Protein AF-A0A4S2KCT5-F1 (afdb_monomer_lite)

Structure (mmCIF, N/CA/C/O backbone):
data_AF-A0A4S2KCT5-F1
#
_entry.id   AF-A0A4S2KCT5-F1
#
loop_
_atom_site.group_PDB
_atom_site.id
_atom_site.type_symbol
_atom_site.label_atom_id
_atom_site.label_alt_id
_atom_site.label_comp_id
_atom_site.label_asym_id
_atom_site.label_entity_id
_atom_site.label_seq_id
_atom_site.pdbx_PDB_ins_code
_atom_site.Cartn_x
_atom_site.Cartn_y
_atom_site.Cartn_z
_atom_site.occupancy
_atom_site.B_iso_or_equiv
_atom_site.auth_seq_id
_atom_site.auth_comp_id
_atom_site.auth_asym_id
_atom_site.auth_atom_id
_atom_site.pdbx_PDB_model_num
ATOM 1 N N . ASN A 1 1 ? -41.719 1.125 12.127 1.00 53.12 1 ASN A N 1
ATOM 2 C CA . ASN A 1 1 ? -40.285 0.774 12.086 1.00 53.12 1 ASN A CA 1
ATOM 3 C C . ASN A 1 1 ? -39.810 0.396 13.476 1.00 53.12 1 ASN A C 1
ATOM 5 O O . ASN A 1 1 ? -39.388 1.271 14.218 1.00 53.12 1 ASN A O 1
ATOM 9 N N . SER A 1 2 ? -39.961 -0.875 13.862 1.00 82.31 2 SER A N 1
ATOM 10 C CA . SER A 1 2 ? -39.412 -1.388 15.124 1.00 82.31 2 SER A CA 1
ATOM 11 C C . SER A 1 2 ? -38.072 -2.081 14.863 1.00 82.31 2 SER A C 1
ATOM 13 O O . SER A 1 2 ? -37.842 -2.619 13.778 1.00 82.31 2 SER A O 1
ATOM 15 N N . LEU A 1 3 ? -37.192 -2.084 15.865 1.00 80.06 3 LEU A N 1
ATOM 16 C CA . LEU A 1 3 ? -35.879 -2.732 15.794 1.00 80.06 3 LEU A CA 1
ATOM 1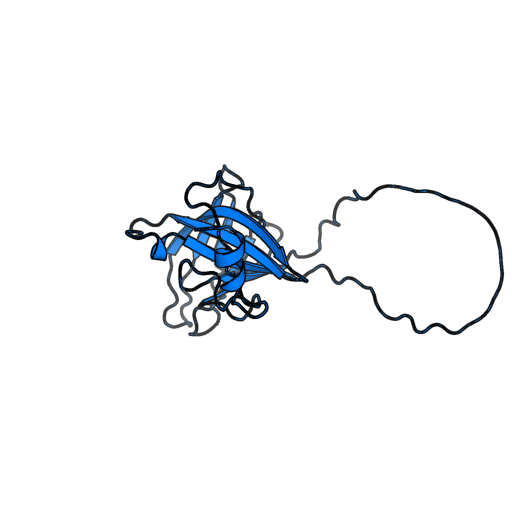7 C C . LEU A 1 3 ? -35.992 -4.218 15.400 1.00 80.06 3 LEU A C 1
ATOM 19 O O . LEU A 1 3 ? -35.228 -4.698 14.572 1.00 80.06 3 LEU A O 1
ATOM 23 N N . ALA A 1 4 ? -37.011 -4.917 15.911 1.00 81.38 4 ALA A N 1
ATOM 24 C CA . ALA A 1 4 ? -37.254 -6.332 15.626 1.00 81.38 4 ALA A CA 1
ATOM 25 C C . ALA A 1 4 ? -37.514 -6.612 14.136 1.00 81.38 4 ALA A C 1
ATOM 27 O O . ALA A 1 4 ? -36.974 -7.568 13.589 1.00 81.38 4 ALA A O 1
ATOM 28 N N . SER A 1 5 ? -38.285 -5.746 13.467 1.00 79.75 5 SER A N 1
ATOM 29 C CA . SER A 1 5 ? -38.532 -5.856 12.023 1.00 79.75 5 SER A CA 1
ATOM 30 C C . SER A 1 5 ? -37.308 -5.523 11.167 1.00 79.75 5 SER A C 1
ATOM 32 O O . SER A 1 5 ? -37.233 -5.985 10.041 1.00 79.75 5 SER A O 1
ATOM 34 N N . LEU A 1 6 ? -36.347 -4.742 11.673 1.00 76.69 6 LEU A N 1
ATOM 35 C CA . LEU A 1 6 ? -35.078 -4.485 10.981 1.00 76.69 6 LEU A CA 1
ATOM 36 C C . LEU A 1 6 ? -34.117 -5.670 11.135 1.00 76.69 6 LEU A C 1
ATOM 38 O O . LEU A 1 6 ? -33.502 -6.093 10.161 1.00 76.69 6 LEU A O 1
ATOM 42 N N . CYS A 1 7 ? -34.040 -6.250 12.335 1.00 77.62 7 CYS A N 1
ATOM 43 C CA . CYS A 1 7 ? -33.199 -7.414 12.606 1.00 77.62 7 CYS A CA 1
ATOM 44 C C . CYS A 1 7 ? -33.641 -8.665 11.833 1.00 77.62 7 CYS A C 1
ATOM 46 O O . CYS A 1 7 ? -32.789 -9.464 11.470 1.00 77.62 7 CYS A O 1
ATOM 48 N N . SER A 1 8 ? -34.934 -8.826 11.520 1.00 80.69 8 SER A N 1
ATOM 49 C CA . SER A 1 8 ? -35.416 -9.963 10.718 1.00 80.69 8 SER A CA 1
ATOM 50 C C . SER A 1 8 ? -34.956 -9.950 9.255 1.00 80.69 8 SER A C 1
ATOM 52 O O . SER A 1 8 ? -35.048 -10.982 8.599 1.00 80.69 8 SER A O 1
ATOM 54 N N . TYR A 1 9 ? -34.474 -8.814 8.736 1.00 75.50 9 TYR A N 1
ATOM 55 C CA . TYR A 1 9 ? -33.879 -8.734 7.393 1.00 75.50 9 TYR A CA 1
ATOM 56 C C . TYR A 1 9 ? -32.386 -9.073 7.375 1.00 75.50 9 TYR A C 1
ATOM 58 O O . TYR A 1 9 ? -31.827 -9.285 6.303 1.00 75.50 9 TYR A O 1
ATOM 66 N N . ILE A 1 10 ? -31.735 -9.118 8.540 1.00 75.81 10 ILE A N 1
ATOM 67 C CA . ILE A 1 10 ? -30.329 -9.503 8.658 1.00 75.81 10 ILE A CA 1
ATOM 68 C C . ILE A 1 10 ? -30.310 -11.008 8.900 1.00 75.81 10 ILE A C 1
ATOM 70 O O . ILE A 1 10 ? -30.431 -11.483 10.029 1.00 75.81 10 ILE A O 1
ATOM 74 N N . THR A 1 11 ? -30.231 -11.770 7.816 1.00 75.38 11 THR A N 1
ATOM 75 C CA . THR A 1 11 ? -30.096 -13.222 7.888 1.00 75.38 11 THR A CA 1
ATOM 76 C C . THR A 1 11 ? -28.697 -13.583 8.405 1.00 75.38 11 THR A C 1
ATOM 78 O O . THR A 1 11 ? -27.735 -12.841 8.208 1.00 75.38 11 THR A O 1
ATOM 81 N N . GLY A 1 12 ? -28.562 -14.701 9.126 1.00 72.94 12 GLY A N 1
ATOM 82 C CA . GLY A 1 12 ? -27.279 -15.102 9.732 1.00 72.94 12 GLY A CA 1
ATOM 83 C C . GLY A 1 12 ? -26.175 -15.451 8.721 1.00 72.94 12 GLY A C 1
ATOM 84 O O . GLY A 1 12 ? -25.020 -15.594 9.103 1.00 72.94 12 GLY A O 1
ATOM 85 N N . ASP A 1 13 ? -26.537 -15.583 7.447 1.00 76.56 13 ASP A N 1
ATOM 86 C CA . ASP A 1 13 ? -25.688 -15.827 6.279 1.00 76.56 13 ASP A CA 1
ATOM 87 C C . ASP A 1 13 ? -25.441 -14.560 5.436 1.00 76.56 13 ASP A C 1
ATOM 89 O O . ASP A 1 13 ? -24.841 -14.640 4.363 1.00 76.56 13 ASP A O 1
ATOM 93 N N . ALA A 1 14 ? -25.895 -13.388 5.893 1.00 72.94 14 ALA A N 1
ATOM 94 C CA . ALA A 1 14 ? -25.665 -12.134 5.191 1.00 72.94 14 ALA A CA 1
ATOM 95 C C . ALA A 1 14 ? -24.163 -11.813 5.090 1.00 72.94 14 ALA A C 1
ATOM 97 O O . ALA A 1 14 ? -23.399 -11.992 6.042 1.00 72.94 14 ALA A O 1
ATOM 98 N N . LEU A 1 15 ? -23.748 -11.289 3.933 1.00 68.62 15 LEU A N 1
ATOM 99 C CA . LEU A 1 15 ? -22.379 -10.827 3.714 1.00 68.62 15 LEU A CA 1
ATOM 100 C C . LEU A 1 15 ? -22.048 -9.695 4.696 1.00 68.62 15 LEU A C 1
ATOM 102 O O . LEU A 1 15 ? -22.724 -8.665 4.731 1.00 68.62 15 LEU A O 1
ATOM 106 N N . LEU A 1 16 ? -21.001 -9.892 5.496 1.00 68.31 16 LEU A N 1
ATOM 107 C CA . LEU A 1 16 ? -20.510 -8.884 6.428 1.00 68.31 16 LEU A CA 1
ATOM 108 C C . LEU A 1 16 ? -19.578 -7.922 5.693 1.00 68.31 16 LEU A C 1
ATOM 110 O O . LEU A 1 16 ? -18.564 -8.330 5.131 1.00 68.31 16 LEU A O 1
ATOM 114 N N . TYR A 1 17 ? -19.910 -6.635 5.737 1.00 70.00 17 TYR A N 1
ATOM 115 C CA . TYR A 1 17 ? -19.072 -5.571 5.194 1.00 70.00 17 TYR A CA 1
ATOM 116 C C . TYR A 1 17 ? -18.338 -4.855 6.328 1.00 70.00 17 TYR A C 1
ATOM 118 O O . TYR A 1 17 ? -18.960 -4.334 7.256 1.00 70.00 17 TYR A O 1
ATOM 126 N N . SER A 1 18 ? -17.011 -4.790 6.244 1.00 70.56 18 SER A N 1
ATOM 127 C CA . SER A 1 18 ? -16.209 -3.945 7.130 1.00 70.56 18 SER A CA 1
ATOM 128 C C . SER A 1 18 ? -16.250 -2.501 6.632 1.00 70.56 18 SER A C 1
ATOM 130 O O . SER A 1 18 ? -15.849 -2.213 5.508 1.00 70.56 18 SER A O 1
ATOM 132 N N . MET A 1 19 ? -16.739 -1.588 7.473 1.00 80.44 19 MET A N 1
ATOM 133 C CA . MET A 1 19 ? -16.813 -0.156 7.171 1.00 80.44 19 MET A CA 1
ATOM 134 C C . MET A 1 19 ? -15.745 0.613 7.952 1.00 80.44 19 MET A C 1
ATOM 136 O O . MET A 1 19 ? -15.469 0.301 9.110 1.00 80.44 19 MET A O 1
ATOM 140 N N . PHE A 1 20 ? -15.190 1.657 7.340 1.00 84.44 20 PHE A N 1
ATOM 141 C CA . PHE A 1 20 ? -14.292 2.612 7.988 1.00 84.44 20 PHE A CA 1
ATOM 142 C C . PHE A 1 20 ? -14.883 4.025 7.915 1.00 84.44 20 PHE A C 1
ATOM 144 O O . PHE A 1 20 ? -15.790 4.296 7.130 1.00 84.44 20 PHE A O 1
ATOM 151 N N . ARG A 1 21 ? -14.399 4.931 8.769 1.00 84.88 21 ARG A N 1
ATOM 152 C CA . ARG A 1 21 ? -14.821 6.339 8.748 1.00 84.88 21 ARG A CA 1
ATOM 153 C C . ARG A 1 21 ? -14.017 7.092 7.689 1.00 84.88 21 ARG A C 1
ATOM 155 O O . ARG A 1 21 ? -12.794 7.025 7.717 1.00 84.88 21 ARG A O 1
ATOM 162 N N . GLU A 1 22 ? -14.699 7.820 6.808 1.00 82.06 22 GLU A N 1
ATOM 163 C CA . GLU A 1 22 ? -14.075 8.615 5.735 1.00 82.06 22 GLU A CA 1
ATOM 164 C C . GLU A 1 22 ? -13.077 9.650 6.282 1.00 82.06 22 GLU A C 1
ATOM 166 O O . GLU A 1 22 ? -11.937 9.717 5.823 1.00 82.06 22 GLU A O 1
ATOM 171 N N . GLU A 1 23 ? -13.483 10.367 7.332 1.00 83.62 23 GLU A N 1
ATOM 172 C CA . GLU A 1 23 ? -12.690 11.383 8.040 1.00 83.62 23 GLU A CA 1
ATOM 173 C C . GLU A 1 23 ? -12.175 10.848 9.387 1.00 83.62 23 GLU A C 1
ATOM 175 O O . GLU A 1 23 ? -12.375 11.440 10.452 1.00 83.62 23 GLU A O 1
ATOM 180 N N . ALA A 1 24 ? -11.578 9.654 9.369 1.00 86.62 24 ALA A N 1
ATOM 181 C CA . ALA A 1 24 ? -10.903 9.112 10.543 1.00 86.62 24 ALA A CA 1
ATOM 182 C C . ALA A 1 24 ? -9.623 9.914 10.854 1.00 86.62 24 ALA A C 1
ATOM 184 O O . ALA A 1 24 ? -8.902 10.284 9.925 1.00 86.62 24 ALA A O 1
ATOM 185 N N . PRO A 1 25 ? -9.291 10.149 12.139 1.00 92.25 25 PRO A N 1
ATOM 186 C CA . PRO A 1 25 ? -7.965 10.642 12.489 1.00 92.25 25 PRO A CA 1
ATOM 187 C C . PRO A 1 25 ? -6.898 9.629 12.025 1.00 92.25 25 PRO A C 1
ATOM 189 O O . PRO A 1 25 ? -7.097 8.428 12.237 1.00 92.25 25 PRO A O 1
ATOM 192 N N . PRO A 1 26 ? -5.787 10.082 11.412 1.00 93.69 26 PRO A N 1
ATOM 193 C CA . PRO A 1 26 ? -4.723 9.191 10.962 1.00 93.69 26 PRO A CA 1
ATOM 194 C C . PRO A 1 26 ? -4.144 8.348 12.103 1.00 93.69 26 PRO A C 1
ATOM 196 O O . PRO A 1 26 ? -4.080 8.784 13.255 1.00 93.69 26 PRO A O 1
ATOM 199 N N . VAL A 1 27 ? -3.704 7.135 11.773 1.00 95.38 27 VAL A N 1
ATOM 200 C CA . VAL A 1 27 ? -3.067 6.192 12.702 1.00 95.38 27 VAL A CA 1
ATOM 201 C C . VAL A 1 27 ? -1.67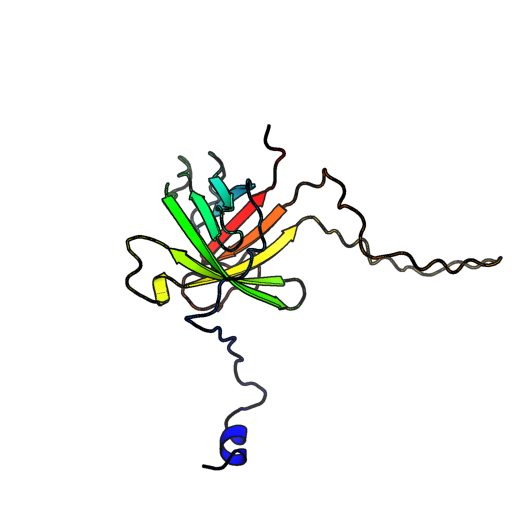1 5.837 12.213 1.00 95.38 27 VAL A C 1
ATOM 203 O O . VAL A 1 27 ? -1.411 5.842 11.013 1.00 95.38 27 VAL A O 1
ATOM 206 N N . ALA A 1 28 ? -0.777 5.471 13.130 1.00 95.50 28 ALA A N 1
ATOM 207 C CA . ALA A 1 28 ? 0.577 5.058 12.775 1.00 95.50 28 ALA A CA 1
ATOM 208 C C . ALA A 1 28 ? 0.574 3.870 11.794 1.00 95.50 28 ALA A C 1
ATOM 210 O O . ALA A 1 28 ? -0.127 2.869 11.995 1.00 95.50 28 ALA A O 1
ATOM 211 N N . CYS A 1 29 ? 1.390 3.963 10.745 1.00 94.81 29 CYS A N 1
ATOM 212 C CA . CYS A 1 29 ? 1.509 2.915 9.745 1.00 94.81 29 CYS A CA 1
ATOM 213 C C . CYS A 1 29 ? 2.241 1.673 10.296 1.00 94.81 29 CYS A C 1
ATOM 215 O O . CYS A 1 29 ? 3.159 1.783 11.113 1.00 94.81 29 CYS A O 1
ATOM 217 N N . PRO A 1 30 ? 1.885 0.461 9.828 1.00 92.12 30 PRO A N 1
ATOM 218 C CA . PRO A 1 30 ? 2.458 -0.780 10.348 1.00 92.12 30 PRO A CA 1
ATOM 219 C C . PRO A 1 30 ? 3.873 -1.078 9.837 1.00 92.12 30 PRO A C 1
ATOM 221 O O . PRO A 1 30 ? 4.590 -1.872 10.448 1.00 92.12 30 PRO A O 1
ATOM 224 N N . PHE A 1 31 ? 4.269 -0.464 8.722 1.00 89.00 31 PHE A N 1
ATOM 225 C CA . PHE A 1 31 ? 5.610 -0.565 8.157 1.00 89.00 31 PHE A CA 1
ATOM 226 C C . PHE A 1 31 ? 6.369 0.713 8.496 1.00 89.00 31 PHE A C 1
ATOM 228 O O . PHE A 1 31 ? 5.830 1.804 8.329 1.00 89.00 31 PHE A O 1
ATOM 235 N N . ARG A 1 32 ? 7.616 0.587 8.954 1.00 86.81 32 ARG A N 1
ATOM 236 C CA . ARG A 1 32 ? 8.498 1.737 9.181 1.00 86.81 32 ARG A CA 1
ATOM 237 C C . ARG A 1 32 ? 9.694 1.663 8.247 1.00 86.81 32 ARG A C 1
ATOM 239 O O . ARG A 1 32 ? 10.434 0.679 8.279 1.00 86.81 32 ARG A O 1
ATOM 246 N N . GLY A 1 33 ? 9.830 2.692 7.418 1.00 83.12 33 GLY A N 1
ATOM 247 C CA . GLY A 1 33 ? 10.940 2.869 6.498 1.00 83.12 33 GLY A CA 1
ATOM 248 C C . GLY A 1 33 ? 12.229 3.302 7.212 1.00 83.12 33 GLY A C 1
ATOM 249 O O . GLY A 1 33 ? 12.207 3.592 8.411 1.00 83.12 33 GLY A O 1
ATOM 250 N N . PRO A 1 34 ? 13.354 3.353 6.486 1.00 90.44 34 PRO A N 1
ATOM 251 C CA . PRO A 1 34 ? 13.469 3.044 5.061 1.00 90.44 34 PRO A CA 1
ATOM 252 C C . PRO A 1 34 ? 13.420 1.530 4.794 1.00 90.44 34 PRO A C 1
ATOM 254 O O . PRO A 1 34 ? 14.043 0.729 5.493 1.00 90.44 34 PRO A O 1
ATOM 257 N N . MET A 1 35 ? 12.662 1.124 3.776 1.00 92.19 35 MET A N 1
ATOM 258 C CA . MET A 1 35 ? 12.620 -0.255 3.283 1.00 92.19 35 MET A CA 1
ATOM 259 C C . MET A 1 35 ? 12.703 -0.265 1.760 1.00 92.19 35 MET A C 1
ATOM 261 O O . MET A 1 35 ? 12.201 0.633 1.087 1.00 92.19 35 MET A O 1
ATOM 265 N N . THR A 1 36 ? 13.281 -1.327 1.210 1.00 94.38 36 THR A N 1
ATOM 266 C CA . THR A 1 36 ? 13.209 -1.589 -0.232 1.00 94.38 36 THR A CA 1
ATOM 267 C C . THR A 1 36 ? 12.012 -2.478 -0.516 1.00 94.38 36 THR A C 1
ATOM 269 O O . THR A 1 36 ? 11.633 -3.298 0.322 1.00 94.38 36 THR A O 1
ATOM 272 N N . PHE A 1 37 ? 11.404 -2.351 -1.689 1.00 94.56 37 PHE A N 1
ATOM 273 C CA . PHE A 1 37 ? 10.334 -3.244 -2.093 1.00 94.56 37 PHE A CA 1
ATOM 274 C C . PHE A 1 37 ? 10.389 -3.605 -3.573 1.00 94.56 37 PHE A C 1
ATOM 276 O O . PHE A 1 37 ? 10.907 -2.875 -4.419 1.00 94.56 37 PHE A O 1
ATOM 283 N N . SER A 1 38 ? 9.835 -4.777 -3.859 1.00 94.69 38 SER A N 1
ATOM 284 C CA . SER A 1 38 ? 9.487 -5.230 -5.206 1.00 94.69 38 SER A CA 1
ATOM 285 C C . SER A 1 38 ? 7.973 -5.275 -5.321 1.00 94.69 38 SER A C 1
ATOM 287 O O . SER A 1 38 ? 7.296 -5.470 -4.308 1.00 94.69 38 SER A O 1
ATOM 289 N N . TYR A 1 39 ? 7.445 -5.087 -6.525 1.00 94.56 39 TYR A N 1
ATOM 290 C CA . TYR A 1 39 ? 6.004 -5.049 -6.753 1.00 94.56 39 TYR A CA 1
ATOM 291 C C . TYR A 1 39 ? 5.611 -5.805 -8.021 1.00 94.56 39 TYR A C 1
ATOM 293 O O . TYR A 1 39 ? 6.411 -5.968 -8.939 1.00 94.56 39 TYR A O 1
ATOM 301 N N . ASN A 1 40 ? 4.367 -6.260 -8.080 1.00 93.31 40 ASN A N 1
ATOM 302 C CA . ASN A 1 40 ? 3.773 -6.907 -9.240 1.00 93.31 40 ASN A CA 1
ATOM 303 C C . ASN A 1 40 ? 2.370 -6.331 -9.467 1.00 93.31 40 ASN A C 1
ATOM 305 O O . ASN A 1 40 ? 1.596 -6.182 -8.522 1.00 93.31 40 ASN A O 1
ATOM 309 N N . ARG A 1 41 ? 2.067 -5.997 -10.724 1.00 91.00 41 ARG A N 1
ATOM 310 C CA . ARG A 1 41 ? 0.778 -5.446 -11.181 1.00 91.00 41 ARG A CA 1
ATOM 311 C C . ARG A 1 41 ? 0.061 -6.356 -12.192 1.00 91.00 41 ARG A C 1
ATOM 313 O O . ARG A 1 41 ? -0.735 -5.882 -12.989 1.00 91.00 41 ARG A O 1
ATOM 320 N N . GLY A 1 42 ? 0.406 -7.644 -12.227 1.00 88.19 42 GLY A N 1
ATOM 321 C CA . GLY A 1 42 ? -0.155 -8.640 -13.149 1.00 88.19 42 GLY A CA 1
ATOM 322 C C . GLY A 1 42 ? 0.695 -8.939 -14.390 1.00 88.19 42 GLY A C 1
ATOM 323 O O . GLY A 1 42 ? 0.390 -9.879 -15.116 1.00 88.19 42 GLY A O 1
ATOM 324 N N . HIS A 1 43 ? 1.787 -8.203 -14.618 1.00 88.00 43 HIS A N 1
ATOM 325 C CA . HIS A 1 43 ? 2.675 -8.373 -15.783 1.00 88.00 43 HIS A CA 1
ATOM 326 C C . HIS A 1 43 ? 4.052 -8.961 -15.437 1.00 88.00 43 HIS A C 1
ATOM 328 O O . HIS A 1 43 ? 4.940 -9.014 -16.285 1.00 88.00 43 HIS A O 1
ATOM 334 N N . GLY A 1 44 ? 4.228 -9.409 -14.193 1.00 90.81 44 GLY A N 1
ATOM 335 C CA . GLY A 1 44 ? 5.497 -9.895 -13.661 1.00 90.81 44 GLY A CA 1
ATOM 336 C C . GLY A 1 44 ? 5.995 -9.038 -12.500 1.00 90.81 44 GLY A C 1
ATOM 337 O O . GLY A 1 44 ? 5.526 -7.923 -12.263 1.00 90.81 44 GLY A O 1
ATOM 338 N N . THR A 1 45 ? 6.936 -9.585 -11.738 1.00 93.81 45 THR A N 1
ATOM 339 C CA . THR A 1 45 ? 7.491 -8.913 -10.560 1.00 93.81 45 THR A CA 1
ATOM 340 C C . THR A 1 45 ? 8.612 -7.964 -10.969 1.00 93.81 45 THR A C 1
ATOM 342 O O . THR A 1 45 ? 9.654 -8.399 -11.451 1.00 93.81 45 THR A O 1
ATOM 345 N N . CYS A 1 46 ? 8.421 -6.670 -10.722 1.00 94.81 46 CYS A N 1
ATOM 346 C CA . CYS A 1 46 ? 9.452 -5.652 -10.851 1.00 94.81 46 CYS A CA 1
ATOM 347 C C . CYS A 1 46 ? 10.298 -5.601 -9.571 1.00 94.81 46 CYS A C 1
ATOM 349 O O . CYS A 1 46 ? 9.825 -5.212 -8.499 1.00 94.81 46 CYS A O 1
ATOM 351 N N . SER A 1 47 ? 11.553 -6.040 -9.684 1.00 94.12 47 SER A N 1
ATOM 352 C CA . SER A 1 47 ? 12.514 -6.086 -8.576 1.00 94.12 47 SER A CA 1
ATOM 353 C C . SER A 1 47 ? 13.853 -5.407 -8.867 1.00 94.12 47 SER A C 1
ATOM 355 O O . SER A 1 47 ? 14.666 -5.294 -7.952 1.00 94.12 47 SER A O 1
ATOM 357 N N . ASN A 1 48 ? 14.116 -4.998 -10.112 1.00 92.69 48 ASN A N 1
ATOM 358 C CA . ASN A 1 48 ? 15.367 -4.351 -10.495 1.00 92.69 48 ASN A CA 1
ATOM 359 C C . ASN A 1 48 ? 15.128 -3.208 -11.505 1.00 92.69 48 ASN A C 1
ATOM 361 O O . ASN A 1 48 ? 14.725 -3.496 -12.633 1.00 92.69 48 ASN A O 1
ATOM 365 N N . PRO A 1 49 ? 15.418 -1.946 -11.141 1.00 94.00 49 PRO A N 1
ATOM 366 C CA . PRO A 1 49 ? 15.961 -1.507 -9.848 1.00 94.00 49 PRO A CA 1
ATOM 367 C C . PRO A 1 49 ? 14.940 -1.636 -8.693 1.00 94.00 49 PRO A C 1
ATOM 369 O O . PRO A 1 49 ? 13.730 -1.623 -8.933 1.00 94.00 49 PRO A O 1
ATOM 372 N N . PRO A 1 50 ? 15.396 -1.787 -7.433 1.00 92.12 50 PRO A N 1
ATOM 373 C CA . PRO A 1 50 ? 14.499 -1.884 -6.285 1.00 92.12 50 PRO A CA 1
ATOM 374 C C . PRO A 1 50 ? 13.772 -0.557 -6.034 1.00 92.12 50 PRO A C 1
ATOM 376 O O . PRO A 1 50 ? 14.366 0.521 -6.101 1.00 92.12 50 PRO A O 1
ATOM 379 N N . SER A 1 51 ? 12.482 -0.645 -5.709 1.00 95.38 51 SER A N 1
ATOM 380 C CA . SER A 1 51 ? 11.684 0.503 -5.266 1.00 95.38 51 SER A CA 1
ATOM 381 C C . SER A 1 51 ? 11.909 0.761 -3.774 1.00 95.38 51 SER A C 1
ATOM 383 O O . SER A 1 51 ? 12.382 -0.124 -3.059 1.00 95.38 51 SER A O 1
ATOM 385 N N . ASN A 1 52 ? 11.591 1.961 -3.288 1.00 94.75 52 ASN A N 1
ATOM 386 C CA . ASN A 1 52 ? 11.852 2.352 -1.897 1.00 94.75 52 ASN A CA 1
ATOM 387 C C . ASN A 1 52 ? 10.600 2.898 -1.225 1.00 94.75 52 ASN A C 1
ATOM 389 O O . ASN A 1 52 ? 9.841 3.640 -1.846 1.00 94.75 52 ASN A O 1
ATOM 393 N N . VAL A 1 53 ? 10.403 2.552 0.043 1.00 94.44 53 VAL A N 1
ATOM 394 C CA . VAL A 1 53 ? 9.360 3.127 0.889 1.00 94.44 53 VAL A CA 1
ATOM 395 C C . VAL A 1 53 ? 9.985 3.767 2.120 1.00 94.44 53 VAL A C 1
ATOM 397 O O . VAL A 1 53 ? 10.742 3.133 2.859 1.00 94.44 53 VAL A O 1
ATOM 400 N N . ASP A 1 54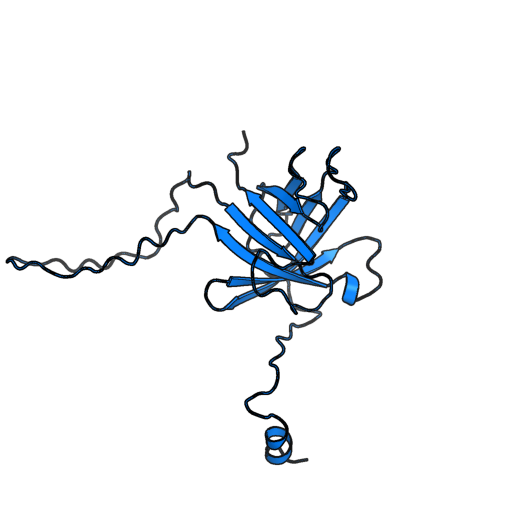 ? 9.638 5.030 2.330 1.00 93.44 54 ASP A N 1
ATOM 401 C CA . ASP A 1 54 ? 10.129 5.850 3.430 1.00 93.44 54 ASP A CA 1
ATOM 402 C C . ASP A 1 54 ? 8.968 6.234 4.349 1.00 93.44 54 ASP A C 1
ATOM 404 O O . ASP A 1 54 ? 7.841 6.433 3.894 1.00 93.44 54 ASP A O 1
ATOM 408 N N . THR A 1 55 ? 9.237 6.354 5.647 1.00 93.12 55 THR A N 1
ATOM 409 C CA . THR A 1 55 ? 8.290 6.986 6.573 1.00 93.12 55 THR A CA 1
ATOM 410 C C . THR A 1 55 ? 8.493 8.493 6.512 1.00 93.12 55 THR A C 1
ATOM 412 O O . THR A 1 55 ? 9.628 8.969 6.575 1.00 93.12 55 THR A O 1
ATOM 415 N N . CYS A 1 56 ? 7.401 9.238 6.342 1.00 88.00 56 CYS A N 1
ATOM 416 C CA . CYS A 1 56 ? 7.433 10.696 6.349 1.00 88.00 56 CYS A CA 1
ATOM 417 C C . CYS A 1 56 ? 7.754 11.226 7.760 1.00 88.00 56 CYS A C 1
ATOM 419 O O . CYS A 1 56 ? 7.946 10.466 8.706 1.00 88.00 56 CYS A O 1
ATOM 421 N N . THR A 1 57 ? 7.808 12.552 7.929 1.00 88.56 57 THR A N 1
ATOM 422 C CA . THR A 1 57 ? 7.963 13.175 9.259 1.00 88.56 57 THR A CA 1
ATOM 423 C C . THR A 1 57 ? 6.875 12.727 10.243 1.00 88.56 57 THR A C 1
ATOM 425 O O . THR A 1 57 ? 7.133 12.633 11.439 1.00 88.56 57 THR A O 1
ATOM 428 N N . ASP A 1 58 ? 5.681 12.442 9.724 1.00 89.88 58 ASP A N 1
ATOM 429 C CA . ASP A 1 58 ? 4.562 11.845 10.447 1.00 89.88 58 ASP A CA 1
ATOM 430 C C . ASP A 1 58 ? 4.567 10.319 10.249 1.00 89.88 58 ASP A C 1
ATOM 432 O O . ASP A 1 58 ? 4.652 9.838 9.115 1.00 89.88 58 ASP A O 1
ATOM 436 N N . ASP A 1 59 ? 4.463 9.552 11.338 1.00 91.81 59 ASP A N 1
ATOM 437 C CA . ASP A 1 59 ? 4.479 8.087 11.294 1.00 91.81 59 ASP A CA 1
ATOM 438 C C . ASP A 1 59 ? 3.161 7.469 10.799 1.00 91.81 59 ASP A C 1
ATOM 440 O O . ASP A 1 59 ? 3.104 6.264 10.532 1.00 91.81 59 ASP A O 1
ATOM 444 N N . SER A 1 60 ? 2.131 8.294 10.604 1.00 94.88 60 SER A N 1
ATOM 445 C CA . SER A 1 60 ? 0.903 7.950 9.886 1.00 94.88 60 SER A CA 1
ATOM 446 C C . SER A 1 60 ? 1.037 8.034 8.364 1.00 94.88 60 SER A C 1
ATOM 448 O O . SER A 1 60 ? 0.096 7.673 7.655 1.00 94.88 60 SER A O 1
ATOM 450 N N . ARG A 1 61 ? 2.187 8.479 7.834 1.00 94.38 61 ARG A N 1
ATOM 451 C CA . ARG A 1 61 ? 2.403 8.658 6.393 1.00 94.38 61 ARG A CA 1
ATOM 452 C C . ARG A 1 61 ? 3.602 7.880 5.862 1.00 94.38 61 ARG A C 1
ATOM 454 O O . ARG A 1 61 ? 4.693 7.881 6.436 1.00 94.38 61 ARG A O 1
ATOM 461 N N . LEU A 1 62 ? 3.400 7.246 4.712 1.00 94.31 62 LEU A N 1
ATOM 462 C CA . LEU A 1 62 ? 4.412 6.504 3.968 1.00 94.31 62 LEU A CA 1
ATOM 463 C C . LEU A 1 62 ? 4.552 7.062 2.559 1.00 94.31 62 LEU A C 1
ATOM 465 O O . LEU A 1 62 ? 3.564 7.380 1.904 1.00 94.31 62 LEU A O 1
ATOM 469 N N . LEU A 1 63 ? 5.784 7.121 2.074 1.00 94.19 63 LEU A N 1
ATOM 470 C CA . LEU A 1 63 ? 6.106 7.571 0.730 1.00 94.19 63 LEU A CA 1
ATOM 471 C C . LEU A 1 63 ? 6.639 6.398 -0.088 1.00 94.19 63 LEU A C 1
ATOM 473 O O . LEU A 1 63 ? 7.773 5.962 0.109 1.00 94.19 63 LEU A O 1
ATOM 477 N N . PHE A 1 64 ? 5.830 5.898 -1.019 1.00 93.56 64 PHE A N 1
ATOM 478 C CA . PHE A 1 64 ? 6.211 4.841 -1.950 1.00 93.56 64 PHE A CA 1
ATOM 479 C C . PHE A 1 64 ? 6.841 5.449 -3.200 1.00 93.56 64 PHE A C 1
ATOM 481 O O . PHE A 1 64 ? 6.196 6.182 -3.943 1.00 93.56 64 PHE A O 1
ATOM 488 N N . LYS A 1 65 ? 8.106 5.118 -3.457 1.00 94.62 65 LYS A N 1
ATOM 489 C CA . LYS A 1 65 ? 8.869 5.536 -4.638 1.00 94.62 65 LYS A CA 1
ATOM 490 C C . LYS A 1 65 ? 9.065 4.335 -5.557 1.00 94.62 65 LYS A C 1
ATOM 492 O O . LYS A 1 65 ? 10.021 3.570 -5.397 1.00 94.62 65 LYS A O 1
ATOM 497 N N . TYR A 1 66 ? 8.151 4.171 -6.505 1.00 94.81 66 TYR A N 1
ATOM 498 C CA . TYR A 1 66 ? 8.197 3.118 -7.511 1.00 94.81 66 TYR A CA 1
ATOM 499 C C . TYR A 1 66 ? 9.264 3.412 -8.559 1.00 94.81 66 TYR A C 1
ATOM 501 O O . TYR A 1 66 ? 9.447 4.554 -8.986 1.00 94.81 66 TYR A O 1
ATOM 509 N N . GLN A 1 67 ? 9.939 2.358 -8.994 1.00 95.94 67 GLN A N 1
ATOM 510 C CA . GLN A 1 67 ? 10.814 2.380 -10.155 1.00 95.94 67 GLN A CA 1
ATOM 511 C C . GLN A 1 67 ? 10.217 1.526 -11.274 1.00 95.94 67 GLN A C 1
ATOM 513 O O . GLN A 1 67 ? 9.675 0.449 -11.014 1.00 95.94 67 GLN A O 1
ATOM 518 N N . ALA A 1 68 ? 10.349 1.982 -12.518 1.00 95.69 68 ALA A N 1
ATOM 519 C CA . ALA A 1 68 ? 10.094 1.156 -13.691 1.00 95.69 68 ALA A CA 1
ATOM 520 C C . ALA A 1 68 ? 11.233 0.142 -13.888 1.00 95.69 68 ALA A C 1
ATOM 522 O O . ALA A 1 68 ? 12.412 0.493 -13.811 1.00 95.69 68 ALA A O 1
ATOM 523 N N . CYS A 1 69 ? 10.878 -1.108 -14.177 1.00 94.88 69 CYS A N 1
ATOM 524 C CA . CYS A 1 69 ? 11.823 -2.157 -14.534 1.00 94.88 69 CYS A CA 1
ATOM 525 C C . CYS A 1 69 ? 11.889 -2.293 -16.063 1.00 94.88 69 CYS A C 1
ATOM 527 O O . CYS A 1 69 ? 10.842 -2.414 -16.699 1.00 94.88 69 CYS A O 1
ATOM 529 N N . PRO A 1 70 ? 13.087 -2.357 -16.670 1.00 92.69 70 PRO A N 1
ATOM 530 C CA . PRO A 1 70 ? 13.219 -2.464 -18.125 1.00 92.69 70 PRO A CA 1
ATOM 531 C C . PRO A 1 70 ? 12.578 -3.740 -18.697 1.00 92.69 70 PRO A C 1
ATOM 533 O O . PRO A 1 70 ? 12.059 -3.715 -19.808 1.00 92.69 70 PRO A O 1
ATOM 536 N N . ASP A 1 71 ? 12.562 -4.826 -17.919 1.00 90.12 71 ASP A N 1
ATOM 537 C CA . ASP A 1 71 ? 12.099 -6.148 -18.363 1.00 90.12 71 ASP A CA 1
ATOM 538 C C . ASP A 1 71 ? 10.624 -6.441 -18.031 1.00 90.12 71 ASP A C 1
ATOM 540 O O . ASP A 1 71 ? 10.116 -7.509 -18.373 1.00 90.12 71 ASP A O 1
ATOM 544 N N . VAL A 1 72 ? 9.924 -5.526 -17.346 1.00 92.94 72 VAL A N 1
ATOM 545 C CA . VAL A 1 72 ? 8.530 -5.730 -16.917 1.00 92.94 72 VAL A CA 1
ATOM 546 C C . VAL A 1 72 ? 7.617 -4.734 -17.633 1.00 92.94 72 VAL A C 1
ATOM 548 O O . VAL A 1 72 ? 7.630 -3.542 -17.299 1.00 92.94 72 VAL A O 1
ATOM 551 N N . PRO A 1 73 ? 6.795 -5.197 -18.594 1.00 87.69 73 PRO A N 1
ATOM 552 C CA . PRO A 1 73 ? 5.806 -4.359 -19.258 1.00 87.69 73 PRO A CA 1
ATOM 553 C C . PRO A 1 73 ? 4.845 -3.722 -18.249 1.00 87.69 73 PRO A C 1
ATOM 555 O O . PRO A 1 73 ? 4.482 -4.345 -17.253 1.00 87.69 73 PRO A O 1
ATOM 558 N N . ALA A 1 74 ? 4.426 -2.482 -18.511 1.00 86.12 74 ALA A N 1
ATOM 559 C CA . ALA A 1 74 ? 3.548 -1.695 -17.633 1.00 86.12 74 ALA A CA 1
ATOM 560 C C . ALA A 1 74 ? 4.100 -1.412 -16.216 1.00 86.12 74 ALA A C 1
ATOM 562 O O . ALA A 1 74 ? 3.359 -0.951 -15.343 1.00 86.12 74 ALA A O 1
ATOM 563 N N . SER A 1 75 ? 5.395 -1.653 -15.976 1.00 92.31 75 SER A N 1
ATOM 564 C CA . SER A 1 75 ? 6.083 -1.059 -14.830 1.00 92.31 75 SER A CA 1
ATOM 565 C C . SER A 1 75 ? 6.263 0.443 -15.061 1.00 92.31 75 SER A C 1
ATOM 567 O O . SER A 1 75 ? 6.499 0.892 -16.183 1.00 92.31 75 SER A O 1
ATOM 569 N N . GLU A 1 76 ? 6.118 1.235 -14.003 1.00 91.31 76 GLU A N 1
ATOM 570 C CA . GLU A 1 76 ? 6.177 2.693 -14.093 1.00 91.31 76 GLU A CA 1
ATOM 571 C C . GLU A 1 76 ? 6.949 3.276 -12.911 1.00 91.31 76 GLU A C 1
ATOM 573 O O . GLU A 1 76 ? 6.949 2.723 -11.808 1.00 91.31 76 GLU A O 1
ATOM 578 N N . SER A 1 77 ? 7.596 4.416 -13.148 1.00 93.31 77 SER A N 1
ATOM 579 C CA . SER A 1 77 ? 8.206 5.211 -12.089 1.00 93.31 77 SER A CA 1
ATOM 580 C C . SER A 1 77 ? 7.186 6.229 -11.602 1.00 93.31 77 SER A C 1
ATOM 582 O O . SER A 1 77 ? 6.765 7.103 -12.357 1.00 93.31 77 SER A O 1
ATOM 584 N N . ALA A 1 78 ? 6.795 6.115 -10.340 1.00 92.38 78 ALA A N 1
ATOM 585 C CA . ALA A 1 78 ? 5.791 6.968 -9.724 1.00 92.38 78 ALA A CA 1
ATOM 586 C C . ALA A 1 78 ? 6.103 7.164 -8.241 1.00 92.38 78 ALA A C 1
ATOM 588 O O . ALA A 1 78 ? 6.780 6.344 -7.618 1.00 92.38 78 ALA A O 1
ATOM 589 N N . VAL A 1 79 ? 5.592 8.250 -7.671 1.00 92.69 79 VAL A N 1
ATOM 590 C CA . VAL A 1 79 ? 5.654 8.499 -6.232 1.00 92.69 79 VAL A CA 1
ATOM 591 C C . VAL A 1 79 ? 4.228 8.585 -5.712 1.00 92.69 79 VAL A C 1
ATOM 593 O O . VAL A 1 79 ? 3.443 9.394 -6.201 1.00 92.69 79 VAL A O 1
ATOM 596 N N . GLU A 1 80 ? 3.899 7.738 -4.744 1.00 92.06 80 GLU A N 1
ATOM 597 C CA . GLU A 1 80 ? 2.583 7.673 -4.112 1.00 92.06 80 GLU A CA 1
ATOM 598 C C . GLU A 1 80 ? 2.753 7.919 -2.606 1.00 92.06 80 GLU A C 1
ATOM 600 O O . GLU A 1 80 ? 3.519 7.220 -1.939 1.00 92.06 80 GLU A O 1
ATOM 605 N N . GLU A 1 81 ? 2.052 8.911 -2.059 1.00 93.19 81 GLU A N 1
ATOM 606 C CA . GLU A 1 81 ? 1.996 9.138 -0.612 1.00 93.19 81 GLU A CA 1
ATOM 607 C C . GLU A 1 81 ? 0.752 8.451 -0.042 1.00 93.19 81 GLU A C 1
ATOM 609 O O . GLU A 1 81 ? -0.357 8.647 -0.535 1.00 93.19 81 GLU A O 1
ATOM 614 N N . LEU A 1 82 ? 0.935 7.633 0.990 1.00 94.19 82 LEU A N 1
ATOM 615 C CA . LEU A 1 82 ? -0.117 6.900 1.679 1.00 94.19 82 LEU A CA 1
ATOM 616 C C . LEU A 1 82 ? -0.262 7.431 3.103 1.00 94.19 82 LEU A C 1
ATOM 618 O O . LEU A 1 82 ? 0.693 7.395 3.872 1.00 94.19 82 LEU A O 1
ATOM 622 N N . GLU A 1 83 ? -1.468 7.836 3.475 1.00 94.56 83 GLU A N 1
ATOM 623 C CA . GLU A 1 83 ? -1.841 8.168 4.848 1.00 94.56 83 GLU A CA 1
ATOM 624 C C . GLU A 1 83 ? -2.655 7.020 5.456 1.00 94.56 83 GLU A C 1
ATOM 626 O O . GLU A 1 83 ? -3.691 6.622 4.924 1.00 94.56 83 GLU A O 1
ATOM 631 N N . CYS A 1 84 ? -2.182 6.448 6.557 1.00 95.19 84 CYS A N 1
ATOM 632 C CA . CYS A 1 84 ? -2.810 5.317 7.229 1.00 95.19 84 CYS A CA 1
ATOM 633 C C . CYS A 1 84 ? -3.981 5.784 8.106 1.00 95.19 84 CYS A C 1
ATOM 635 O O . CYS A 1 84 ? -3.827 6.673 8.938 1.00 95.19 84 CYS A O 1
ATOM 637 N N . LEU A 1 85 ? -5.154 5.162 7.951 1.00 94.25 85 LEU A N 1
ATOM 638 C CA . LEU A 1 85 ? -6.387 5.582 8.638 1.00 94.25 85 LEU A CA 1
ATOM 639 C C . LEU A 1 85 ? -6.900 4.566 9.655 1.00 94.25 85 LEU A C 1
ATOM 641 O O . LEU A 1 85 ? -7.440 4.938 10.692 1.00 94.25 85 LEU A O 1
ATOM 645 N N . ALA A 1 86 ? -6.752 3.275 9.373 1.00 92.56 86 ALA A N 1
ATOM 646 C CA . ALA A 1 86 ? -7.187 2.228 10.286 1.00 92.56 86 ALA A CA 1
ATOM 647 C C . ALA A 1 86 ? -6.372 0.962 10.074 1.00 92.56 86 ALA A C 1
ATOM 649 O O . ALA A 1 86 ? -6.053 0.611 8.940 1.00 92.56 86 ALA A O 1
ATOM 650 N N . THR A 1 87 ? -6.091 0.242 11.157 1.00 92.12 87 THR A N 1
ATOM 651 C CA . THR A 1 87 ? -5.499 -1.094 11.091 1.00 92.12 87 THR A CA 1
ATOM 652 C C . THR A 1 87 ? -6.291 -2.058 11.956 1.00 92.12 87 THR A C 1
ATOM 654 O O . THR A 1 87 ? -6.786 -1.694 13.023 1.00 92.12 87 THR A O 1
ATOM 657 N N . TRP A 1 88 ? -6.430 -3.296 11.496 1.00 90.88 88 TRP A N 1
ATOM 658 C CA . TRP A 1 88 ? -7.031 -4.370 12.279 1.00 90.88 88 TRP A CA 1
ATOM 659 C C . TRP A 1 88 ? -6.366 -5.702 11.953 1.00 90.88 88 TRP A C 1
ATOM 661 O O . TRP A 1 88 ? -5.568 -5.825 11.023 1.00 90.88 88 TRP A O 1
ATOM 671 N N . LYS A 1 89 ? -6.651 -6.712 12.768 1.00 90.00 89 LYS A N 1
ATOM 672 C CA . LYS A 1 89 ? -6.121 -8.062 12.605 1.00 90.00 89 LYS A CA 1
ATOM 673 C C . LYS A 1 89 ? -7.276 -9.047 12.598 1.00 90.00 89 LYS A C 1
ATOM 675 O O . LYS A 1 89 ? -8.125 -8.991 13.482 1.00 90.00 89 LYS A O 1
ATOM 680 N N . GLU A 1 90 ? -7.242 -9.978 11.658 1.00 85.56 90 GLU A N 1
ATOM 681 C CA . GLU A 1 90 ? -8.194 -11.078 11.565 1.00 85.56 90 GLU A CA 1
ATOM 682 C C . GLU A 1 90 ? -7.426 -12.363 11.233 1.00 85.56 90 GLU A C 1
ATOM 684 O O . GLU A 1 90 ? -6.719 -12.452 10.228 1.00 85.56 90 GLU A O 1
ATOM 689 N N . GLY A 1 91 ? -7.484 -13.345 12.137 1.00 85.69 91 GLY A N 1
ATOM 690 C CA . GLY A 1 91 ? -6.673 -14.559 12.032 1.00 85.69 91 GLY A CA 1
ATOM 691 C C . GLY A 1 91 ? -5.164 -14.264 12.024 1.00 85.69 91 GLY A C 1
ATOM 692 O O . GLY A 1 91 ? -4.633 -13.626 12.940 1.00 85.69 91 GLY A O 1
ATOM 693 N N . SER A 1 92 ? -4.459 -14.756 11.003 1.00 81.94 92 SER A N 1
ATOM 694 C CA . SER A 1 92 ? -3.031 -14.488 10.759 1.00 81.94 92 SER A CA 1
ATOM 695 C C . SER A 1 92 ? -2.780 -13.222 9.938 1.00 81.94 92 SER A C 1
ATOM 697 O O . SER A 1 92 ? -1.658 -12.712 9.944 1.00 81.94 92 SER A O 1
ATOM 699 N N . SER A 1 93 ? -3.809 -12.711 9.265 1.00 85.06 93 SER A N 1
ATOM 700 C CA . SER A 1 93 ? -3.720 -11.564 8.370 1.00 85.06 93 SER A CA 1
ATOM 701 C C . SER A 1 93 ? -3.903 -10.259 9.136 1.00 85.06 93 SER A C 1
ATOM 703 O O . SER A 1 93 ? -4.649 -10.163 10.117 1.00 85.06 93 SER A O 1
ATOM 705 N N . ARG A 1 94 ? -3.192 -9.225 8.694 1.00 91.62 94 ARG A N 1
ATOM 706 C CA . ARG A 1 94 ? -3.363 -7.858 9.183 1.00 91.62 94 ARG A CA 1
ATOM 707 C C . ARG A 1 94 ? -3.829 -6.987 8.040 1.00 91.62 94 ARG A C 1
ATOM 709 O O . ARG A 1 94 ? -3.382 -7.166 6.914 1.00 91.62 94 ARG A O 1
ATOM 716 N N . TYR A 1 95 ? -4.692 -6.043 8.351 1.00 91.81 95 TYR A N 1
ATOM 717 C CA . TYR A 1 95 ? -5.309 -5.167 7.380 1.00 91.81 95 TYR A CA 1
ATOM 718 C C . TYR A 1 95 ? -5.010 -3.720 7.725 1.00 91.81 95 TYR A C 1
ATOM 720 O O . TYR A 1 95 ? -4.857 -3.356 8.894 1.00 91.81 95 TYR A O 1
ATOM 728 N N . LEU A 1 96 ? -4.921 -2.908 6.686 1.00 93.56 96 LEU A N 1
ATOM 729 C CA . LEU A 1 96 ? -4.703 -1.478 6.741 1.00 93.56 96 LEU A CA 1
ATOM 730 C C . LEU A 1 96 ? -5.614 -0.832 5.701 1.00 93.56 96 LEU A C 1
ATOM 732 O O . LEU A 1 96 ? -5.637 -1.253 4.550 1.00 93.56 96 LEU A O 1
ATOM 736 N N . VAL A 1 97 ? -6.322 0.218 6.089 1.00 94.00 97 VAL A N 1
ATOM 737 C CA . VAL A 1 97 ? -6.944 1.146 5.141 1.00 94.00 97 VAL A CA 1
ATOM 738 C C . VAL A 1 97 ? -6.109 2.405 5.127 1.00 94.00 97 VAL A C 1
ATOM 740 O O . VAL A 1 97 ? -5.776 2.948 6.185 1.00 94.00 97 VAL A O 1
ATOM 743 N N . GLY A 1 98 ? -5.779 2.865 3.928 1.00 94.12 98 GLY A N 1
ATOM 744 C CA . GLY A 1 98 ? -5.062 4.110 3.751 1.00 94.12 98 GLY A CA 1
ATOM 745 C C . GLY A 1 98 ? -5.596 4.942 2.598 1.00 94.12 98 GLY A C 1
ATOM 746 O O . GLY A 1 98 ? -6.305 4.465 1.708 1.00 94.12 98 GLY A O 1
ATOM 747 N N . ARG A 1 99 ? -5.250 6.221 2.666 1.00 92.81 99 ARG A N 1
ATOM 748 C CA . ARG A 1 99 ? -5.628 7.269 1.736 1.00 92.81 99 ARG A CA 1
ATOM 749 C C . ARG A 1 99 ? -4.417 7.629 0.883 1.00 92.81 99 ARG A C 1
ATOM 751 O O . ARG A 1 99 ? -3.402 8.077 1.406 1.00 92.81 99 ARG A O 1
ATOM 758 N N . LEU A 1 100 ? -4.509 7.402 -0.421 1.00 91.62 100 LEU A N 1
ATOM 759 C CA . LEU A 1 100 ? -3.488 7.756 -1.396 1.00 91.62 100 LEU A CA 1
ATOM 760 C C . LEU A 1 100 ? -3.612 9.225 -1.794 1.00 91.62 100 LEU A C 1
ATOM 762 O O . LEU A 1 100 ? -4.601 9.645 -2.397 1.00 91.62 100 LEU A O 1
ATOM 766 N N . HIS A 1 101 ? -2.564 9.993 -1.540 1.00 87.12 101 HIS A N 1
ATOM 767 C CA . HIS A 1 101 ? -2.403 11.346 -2.040 1.00 87.12 101 HIS A CA 1
ATOM 768 C C . HIS A 1 101 ? -1.704 11.304 -3.402 1.00 87.12 101 HIS A C 1
ATOM 770 O O . HIS A 1 101 ? -0.512 11.027 -3.512 1.00 87.12 101 HIS A O 1
ATOM 776 N N . HIS A 1 102 ? -2.468 11.580 -4.457 1.00 74.50 102 HIS A N 1
ATOM 777 C CA . HIS A 1 102 ? -1.963 11.762 -5.815 1.00 74.50 102 HIS A CA 1
ATOM 778 C C . HIS A 1 102 ? -2.712 12.922 -6.480 1.00 74.50 102 HIS A C 1
ATOM 780 O O . HIS A 1 102 ? -3.904 13.115 -6.243 1.00 74.50 102 HIS A O 1
ATOM 786 N N . GLY A 1 103 ? -2.022 13.703 -7.318 1.00 65.56 103 GLY A N 1
ATOM 787 C CA . GLY A 1 103 ? -2.585 14.909 -7.950 1.00 65.56 103 GLY A CA 1
ATOM 788 C C . GLY A 1 103 ? -3.779 14.658 -8.885 1.00 65.56 103 GLY A C 1
ATOM 789 O O . GLY A 1 103 ? -4.450 15.605 -9.278 1.00 65.56 103 GLY A O 1
ATOM 790 N N . HIS A 1 104 ? -4.061 13.393 -9.214 1.00 63.41 104 HIS A N 1
ATOM 791 C CA . HIS A 1 104 ? -5.145 12.964 -10.103 1.00 63.41 104 HIS A CA 1
ATOM 792 C C . HIS A 1 104 ? -6.330 12.294 -9.374 1.00 63.41 104 HIS A C 1
ATOM 794 O O . HIS A 1 104 ? -7.267 11.851 -10.033 1.00 63.41 104 HIS A O 1
ATOM 800 N N . ALA A 1 105 ? -6.327 12.240 -8.034 1.00 66.69 105 ALA A N 1
ATOM 801 C CA . ALA A 1 105 ? -7.388 11.613 -7.238 1.00 66.69 105 ALA A CA 1
ATOM 802 C C . ALA A 1 105 ? -8.656 12.485 -7.193 1.00 66.69 105 ALA A C 1
ATOM 804 O O . ALA A 1 105 ? -8.814 13.326 -6.301 1.00 66.69 105 ALA A O 1
ATOM 805 N N . SER A 1 106 ? -9.558 12.308 -8.159 1.00 70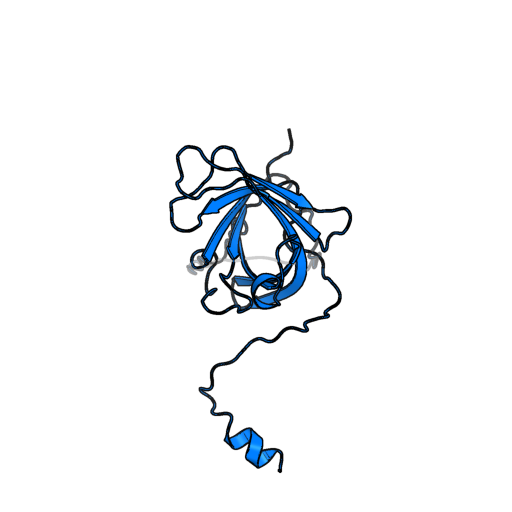.44 106 SER A N 1
ATOM 806 C CA . SER A 1 106 ? -10.802 13.090 -8.233 1.00 70.44 106 SER A CA 1
ATOM 807 C C . SER A 1 106 ? -11.955 12.491 -7.420 1.00 70.44 106 SER A C 1
ATOM 809 O O . SER A 1 106 ? -12.855 13.226 -7.015 1.00 70.44 106 SER A O 1
ATOM 811 N N . SER A 1 107 ? -11.903 11.185 -7.140 1.00 81.81 107 SER A N 1
ATOM 812 C CA . SER A 1 107 ? -12.967 10.426 -6.478 1.00 81.81 107 SER A CA 1
ATOM 813 C C . SER A 1 107 ? -12.490 9.741 -5.192 1.00 81.81 107 SER A C 1
ATOM 815 O O . SER A 1 107 ? -11.290 9.534 -4.973 1.00 81.81 107 SER A O 1
ATOM 817 N N . ASN A 1 108 ? -13.443 9.351 -4.343 1.00 81.69 108 ASN A N 1
ATOM 818 C CA . ASN A 1 108 ? -13.154 8.507 -3.186 1.00 81.69 108 ASN A CA 1
ATOM 819 C C . ASN A 1 108 ? -12.753 7.088 -3.618 1.00 81.69 108 ASN A C 1
ATOM 821 O O . ASN A 1 108 ? -11.898 6.486 -2.966 1.00 81.69 108 ASN A O 1
ATOM 825 N N . GLU A 1 109 ? -13.282 6.574 -4.736 1.00 83.06 109 GLU A N 1
ATOM 826 C CA . GLU A 1 109 ? -12.859 5.273 -5.261 1.00 83.06 109 GLU A CA 1
ATOM 827 C C . GLU A 1 109 ? -11.377 5.236 -5.635 1.00 83.06 109 GLU A C 1
ATOM 829 O O . GLU A 1 109 ? -10.756 4.187 -5.494 1.00 83.06 109 GLU A O 1
ATOM 834 N N . ASP A 1 110 ? -10.788 6.354 -6.059 1.00 82.75 110 ASP A N 1
ATOM 835 C CA . ASP A 1 110 ? -9.362 6.430 -6.398 1.00 82.75 110 ASP A CA 1
ATOM 836 C C . ASP A 1 110 ? -8.482 6.653 -5.167 1.00 82.75 110 ASP A C 1
ATOM 838 O O . ASP A 1 110 ? -7.349 6.171 -5.092 1.00 82.75 110 ASP A O 1
ATOM 842 N N . ARG A 1 111 ? -8.997 7.407 -4.192 1.00 88.38 111 ARG A N 1
ATOM 843 C CA . ARG A 1 111 ? -8.216 7.868 -3.046 1.00 88.38 111 ARG A CA 1
ATOM 844 C C . ARG A 1 111 ? -8.043 6.799 -1.974 1.00 88.38 111 ARG A C 1
ATOM 846 O O . ARG A 1 111 ? -6.999 6.771 -1.333 1.00 88.38 111 ARG A O 1
ATOM 853 N N . TYR A 1 112 ? -9.030 5.941 -1.741 1.00 91.88 112 TYR A N 1
ATOM 854 C CA . TYR A 1 112 ? -8.950 4.942 -0.674 1.00 91.88 112 TYR A CA 1
ATOM 855 C C . TYR A 1 112 ? -8.473 3.591 -1.204 1.00 91.88 112 TYR A C 1
ATOM 857 O O . TYR A 1 112 ? -8.880 3.134 -2.274 1.00 91.88 112 TYR A O 1
ATOM 865 N N . ARG A 1 113 ? -7.594 2.936 -0.444 1.00 92.44 1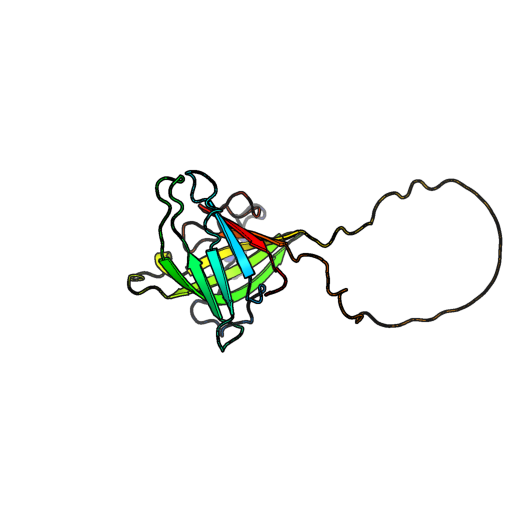13 ARG A N 1
ATOM 866 C CA . ARG A 1 113 ? -7.105 1.588 -0.738 1.00 92.44 113 ARG A CA 1
ATOM 867 C C . ARG A 1 113 ? -7.012 0.764 0.533 1.00 92.44 113 ARG A C 1
ATOM 869 O O . ARG A 1 113 ? -6.603 1.255 1.588 1.00 92.44 113 ARG A O 1
ATOM 876 N N . CYS A 1 114 ? -7.364 -0.505 0.400 1.00 92.62 114 CYS A N 1
ATOM 877 C CA . CYS A 1 114 ? -7.153 -1.504 1.427 1.00 92.62 114 CYS A CA 1
ATOM 878 C C . CYS A 1 114 ? -5.858 -2.258 1.154 1.00 92.62 114 CYS A C 1
ATOM 880 O O . CYS A 1 114 ? -5.488 -2.516 0.008 1.00 92.62 114 CYS A O 1
ATOM 882 N N . PHE A 1 115 ? -5.199 -2.647 2.232 1.00 94.12 115 PHE A N 1
ATOM 883 C CA . PHE A 1 115 ? -3.973 -3.414 2.220 1.00 94.12 115 PHE A CA 1
ATOM 884 C C . PHE A 1 115 ? -4.128 -4.585 3.178 1.00 94.12 115 PHE A C 1
ATOM 886 O O . PHE A 1 115 ? -4.578 -4.402 4.307 1.00 94.12 115 PHE A O 1
ATOM 893 N N . VAL A 1 116 ? -3.715 -5.774 2.754 1.00 94.12 116 VAL A N 1
ATOM 894 C CA . VAL A 1 116 ? -3.552 -6.936 3.632 1.00 94.12 116 VAL A CA 1
ATOM 895 C C . VAL A 1 116 ? -2.084 -7.312 3.667 1.00 94.12 116 VAL A C 1
ATOM 897 O O . VAL A 1 116 ? -1.407 -7.287 2.640 1.00 94.12 116 VAL A O 1
ATOM 900 N N . TYR A 1 117 ? -1.566 -7.626 4.847 1.00 93.38 117 TYR A N 1
ATOM 901 C CA . TYR A 1 117 ? -0.154 -7.903 5.024 1.00 93.38 117 TYR A CA 1
ATOM 902 C C . TYR A 1 117 ? 0.143 -8.957 6.080 1.00 93.38 117 TYR A C 1
ATOM 904 O O . TYR A 1 117 ? -0.580 -9.136 7.063 1.00 93.38 117 TYR A O 1
ATOM 912 N N . GLU A 1 118 ? 1.283 -9.614 5.887 1.00 92.75 118 GLU A N 1
ATOM 913 C CA . GLU A 1 118 ? 1.885 -10.539 6.839 1.00 92.75 118 GLU A CA 1
ATOM 914 C C . GLU A 1 118 ? 3.365 -10.204 7.050 1.00 92.75 118 GLU A C 1
ATOM 916 O O . GLU A 1 118 ? 4.056 -9.736 6.140 1.00 92.75 118 GLU A O 1
ATOM 921 N N . LYS A 1 119 ? 3.864 -10.460 8.264 1.00 88.31 119 LYS A N 1
ATOM 922 C CA . LYS A 1 119 ? 5.291 -10.355 8.583 1.00 88.31 119 LYS A CA 1
ATOM 923 C C . LYS A 1 119 ? 5.944 -11.717 8.347 1.00 88.31 119 LYS A C 1
ATOM 925 O O . LYS A 1 119 ? 5.812 -12.624 9.169 1.00 88.31 119 LYS A O 1
ATOM 930 N N . ALA A 1 120 ? 6.662 -11.856 7.240 1.00 78.50 120 ALA A N 1
ATOM 931 C CA . ALA A 1 120 ? 7.485 -13.020 6.947 1.00 78.50 120 ALA A CA 1
ATOM 932 C C . ALA A 1 120 ? 8.766 -12.939 7.798 1.00 78.50 120 ALA A C 1
ATOM 934 O O . ALA A 1 120 ? 9.733 -12.278 7.436 1.00 78.50 120 ALA A O 1
ATOM 935 N N . GLY A 1 121 ? 8.742 -13.548 8.987 1.00 62.28 121 GLY A N 1
ATOM 936 C CA . GLY A 1 121 ? 9.883 -13.520 9.916 1.00 62.28 121 GLY A CA 1
ATOM 937 C C . GLY A 1 121 ? 9.574 -13.949 11.351 1.00 62.28 121 GLY A C 1
ATOM 938 O O . GLY A 1 121 ? 10.485 -14.308 12.086 1.00 62.28 121 GLY A O 1
ATOM 939 N N . GLN A 1 122 ? 8.301 -13.997 11.755 1.00 51.16 122 GLN A N 1
ATOM 940 C CA . GLN A 1 122 ? 7.902 -14.702 12.976 1.00 51.16 122 GLN A CA 1
ATOM 941 C C . GLN A 1 122 ? 7.519 -16.136 12.618 1.00 51.16 122 GLN A C 1
ATOM 943 O O . GLN A 1 122 ? 6.342 -16.488 12.575 1.00 51.16 122 GLN A O 1
ATOM 948 N N . GLN A 1 123 ? 8.526 -16.975 12.365 1.00 43.28 123 GLN A N 1
ATOM 949 C CA . GLN A 1 123 ? 8.357 -18.406 12.590 1.00 43.28 123 GLN A CA 1
ATOM 950 C C . GLN A 1 123 ? 8.049 -18.573 14.080 1.00 43.28 123 GLN A C 1
ATOM 952 O O . GLN A 1 123 ? 8.929 -18.582 14.937 1.00 43.28 123 GLN A O 1
ATOM 957 N N . THR A 1 124 ? 6.763 -18.646 14.397 1.00 42.75 124 THR A N 1
ATOM 958 C CA . THR A 1 124 ? 6.300 -19.271 15.622 1.00 42.75 124 THR A CA 1
ATOM 959 C C . THR A 1 124 ? 6.717 -20.732 15.518 1.00 42.75 124 THR A C 1
ATOM 961 O O . THR A 1 124 ? 6.063 -21.554 14.884 1.00 42.75 124 THR A O 1
ATOM 964 N N . VAL A 1 125 ? 7.872 -21.058 16.098 1.00 46.09 125 VAL A N 1
ATOM 965 C CA . VAL A 1 125 ? 8.234 -22.437 16.424 1.00 46.09 125 VAL A CA 1
ATOM 966 C C . VAL A 1 125 ? 7.261 -22.891 17.512 1.00 46.09 125 VAL A C 1
ATOM 968 O O . VAL A 1 125 ? 7.561 -22.858 18.698 1.00 46.09 125 VAL A O 1
ATOM 971 N N . GLN A 1 126 ? 6.041 -23.244 17.121 1.00 52.94 126 GLN A N 1
ATOM 972 C CA . GLN A 1 126 ? 5.079 -23.924 17.973 1.00 52.94 126 GLN A CA 1
ATOM 973 C C . GLN A 1 126 ? 4.235 -24.843 17.100 1.00 52.94 126 GLN A C 1
ATOM 975 O O . GLN A 1 126 ? 3.183 -24.461 16.597 1.00 52.94 126 GLN A O 1
ATOM 980 N N . SER A 1 127 ? 4.738 -26.064 16.915 1.00 49.38 127 SER A N 1
ATOM 981 C CA . SER A 1 127 ? 3.979 -27.306 17.115 1.00 49.38 127 SER A CA 1
ATOM 982 C C . SER A 1 127 ? 4.807 -28.498 16.646 1.00 49.38 127 SER A C 1
ATOM 984 O O . SER A 1 127 ? 4.896 -28.765 15.458 1.00 49.38 127 SER A O 1
ATOM 986 N N . ASN A 1 128 ? 5.393 -29.219 17.599 1.00 45.00 128 ASN A N 1
ATOM 987 C CA . ASN A 1 128 ? 5.670 -30.650 17.492 1.00 45.00 128 ASN A CA 1
ATOM 988 C C . ASN A 1 128 ? 5.588 -31.222 18.914 1.00 45.00 128 ASN A C 1
ATOM 990 O O . ASN A 1 128 ? 6.589 -31.510 19.562 1.00 45.00 128 ASN A O 1
ATOM 994 N N . LEU A 1 129 ? 4.361 -31.323 19.430 1.00 50.72 129 LEU A N 1
ATOM 995 C CA . LEU A 1 129 ? 4.052 -32.106 20.625 1.00 50.72 129 LEU A CA 1
ATOM 996 C C . LEU A 1 129 ? 3.837 -33.562 20.198 1.00 50.72 129 LEU A C 1
ATOM 998 O O . LEU A 1 129 ? 2.709 -34.031 20.103 1.00 50.72 129 LEU A O 1
ATOM 1002 N N . ASN A 1 130 ? 4.937 -34.283 19.977 1.00 52.28 130 ASN A N 1
ATOM 1003 C CA . ASN A 1 130 ? 4.930 -35.737 20.099 1.00 52.28 130 ASN A CA 1
ATOM 1004 C C . ASN A 1 130 ? 5.395 -36.077 21.514 1.00 52.28 130 ASN A C 1
ATOM 1006 O O . ASN A 1 130 ? 6.573 -36.024 21.859 1.00 52.28 130 ASN A O 1
ATOM 1010 N N . ARG A 1 131 ? 4.399 -36.337 22.356 1.00 48.47 131 ARG A N 1
ATOM 1011 C CA . ARG A 1 131 ? 4.494 -36.616 23.783 1.00 48.47 131 ARG A CA 1
ATOM 1012 C C . ARG A 1 131 ? 4.666 -38.124 23.976 1.00 48.47 131 ARG A C 1
ATOM 1014 O O . ARG A 1 131 ? 3.684 -38.848 23.876 1.00 48.47 131 ARG A O 1
ATOM 1021 N N . ALA A 1 132 ? 5.882 -38.585 24.271 1.00 40.75 132 ALA A N 1
ATOM 1022 C CA . ALA A 1 132 ? 6.132 -39.884 24.905 1.00 40.75 132 ALA A CA 1
ATOM 1023 C C . ALA A 1 132 ? 7.577 -39.975 25.434 1.00 40.75 132 ALA A C 1
ATOM 1025 O O . ALA A 1 132 ? 8.480 -40.270 24.662 1.00 40.75 132 ALA A O 1
ATOM 1026 N N . ALA A 1 133 ? 7.788 -39.735 26.734 1.00 38.41 133 ALA A N 1
ATOM 1027 C CA . ALA A 1 133 ? 8.736 -40.481 27.577 1.00 38.41 133 ALA A CA 1
ATOM 1028 C C . ALA A 1 133 ? 8.731 -39.950 29.025 1.00 38.41 133 ALA A C 1
ATOM 1030 O O . ALA A 1 133 ? 8.776 -38.751 29.280 1.00 38.41 133 ALA A O 1
ATOM 1031 N N . MET A 1 134 ? 8.636 -40.899 29.948 1.00 38.12 134 MET A N 1
ATOM 1032 C CA . MET A 1 134 ? 8.648 -40.810 31.410 1.00 38.12 134 MET A CA 1
ATOM 1033 C C . MET A 1 134 ? 9.935 -40.198 31.997 1.00 38.12 134 MET A C 1
ATOM 1035 O O . MET A 1 134 ? 11.010 -40.449 31.462 1.00 38.12 134 MET A O 1
ATOM 1039 N N . GLY A 1 135 ? 9.841 -39.568 33.181 1.00 33.84 135 GLY A N 1
ATOM 1040 C CA . GLY A 1 135 ? 10.936 -39.606 34.168 1.00 33.84 135 GLY A CA 1
ATOM 1041 C C . GLY A 1 135 ? 11.243 -38.328 34.966 1.00 33.84 135 GLY A C 1
ATOM 1042 O O . GLY A 1 135 ? 11.945 -37.463 34.475 1.00 33.84 135 GLY A O 1
ATOM 1043 N N . MET A 1 136 ? 10.785 -38.305 36.226 1.00 35.31 136 MET A N 1
ATOM 1044 C CA . MET A 1 136 ? 11.449 -37.798 37.452 1.00 35.31 136 MET A CA 1
ATOM 1045 C C . MET A 1 136 ? 12.041 -36.367 37.534 1.00 35.31 136 MET A C 1
ATOM 1047 O O . MET A 1 136 ? 13.056 -36.067 36.925 1.00 35.31 136 MET A O 1
ATOM 1051 N N . GLY A 1 137 ? 11.556 -35.601 38.529 1.00 33.09 137 GLY A N 1
ATOM 1052 C CA . GLY A 1 137 ? 12.448 -34.947 39.507 1.00 33.09 137 GLY A CA 1
ATOM 1053 C C . GLY A 1 137 ? 12.546 -33.410 39.544 1.00 33.09 137 GLY A C 1
ATOM 1054 O O . GLY A 1 137 ? 13.099 -32.798 38.646 1.00 33.09 137 GLY A O 1
ATOM 1055 N N . THR A 1 138 ? 12.129 -32.863 40.697 1.00 33.53 138 THR A N 1
ATOM 1056 C CA . THR A 1 138 ? 12.707 -31.729 41.467 1.00 33.53 138 THR A CA 1
ATOM 1057 C C . THR A 1 138 ? 12.448 -30.258 41.073 1.00 33.53 138 THR A C 1
ATOM 1059 O O . THR A 1 138 ? 13.049 -29.733 40.148 1.00 33.53 138 THR A O 1
ATOM 1062 N N . MET A 1 139 ? 11.617 -29.620 41.917 1.00 42.84 139 MET A N 1
ATOM 1063 C CA . MET A 1 139 ? 11.779 -28.342 42.654 1.00 42.84 139 MET A CA 1
ATOM 1064 C C . MET A 1 139 ? 12.056 -27.007 41.920 1.00 42.84 139 MET A C 1
ATOM 1066 O O . MET A 1 139 ? 13.149 -26.748 41.434 1.00 42.84 139 MET A O 1
ATOM 1070 N N . ASP A 1 140 ? 11.036 -26.141 42.014 1.00 41.84 140 ASP A N 1
ATOM 1071 C CA . ASP A 1 140 ? 11.042 -24.713 42.385 1.00 41.84 140 ASP A CA 1
ATOM 1072 C C . ASP A 1 140 ? 11.902 -23.695 41.610 1.00 41.84 140 ASP A C 1
ATOM 1074 O O . ASP A 1 140 ? 13.067 -23.474 41.933 1.00 41.84 140 ASP A O 1
ATOM 1078 N N . HIS A 1 141 ? 11.252 -22.902 40.747 1.00 40.19 141 HIS A N 1
ATOM 1079 C CA . HIS A 1 141 ? 11.211 -21.439 40.916 1.00 40.19 141 HIS A CA 1
ATOM 1080 C C . HIS A 1 141 ? 10.193 -20.787 39.973 1.00 40.19 141 HIS A C 1
ATOM 1082 O O . HIS A 1 141 ? 10.295 -20.859 38.749 1.00 40.19 141 HIS A O 1
ATOM 1088 N N . GLU A 1 142 ? 9.222 -20.107 40.569 1.00 46.31 142 GLU A N 1
ATOM 1089 C CA . GLU A 1 142 ? 8.315 -19.189 39.899 1.00 46.31 142 GLU A CA 1
ATOM 1090 C C . GLU A 1 142 ? 9.070 -17.876 39.653 1.00 46.31 142 GLU A C 1
ATOM 1092 O O . GLU A 1 142 ? 9.419 -17.164 40.592 1.00 46.31 142 GLU A O 1
ATOM 1097 N N . VAL A 1 143 ? 9.360 -17.560 38.389 1.00 37.59 143 VAL A N 1
ATOM 1098 C CA . VAL A 1 143 ? 9.814 -16.222 37.992 1.00 37.59 143 VAL A CA 1
ATOM 1099 C C . VAL A 1 143 ? 9.012 -15.796 36.772 1.00 37.59 143 VAL A C 1
ATOM 1101 O O . VAL A 1 143 ? 9.345 -16.099 35.627 1.00 37.59 143 VAL A O 1
ATOM 1104 N N . ALA A 1 144 ? 7.922 -15.083 37.036 1.00 49.62 144 ALA A N 1
ATOM 1105 C CA . ALA A 1 144 ? 7.279 -14.237 36.048 1.00 49.62 144 ALA A CA 1
ATOM 1106 C C . ALA A 1 144 ? 8.209 -13.055 35.733 1.00 49.62 144 ALA A C 1
ATOM 1108 O O . ALA A 1 144 ? 8.495 -12.249 36.616 1.00 49.62 144 ALA A O 1
ATOM 1109 N N . LEU A 1 145 ? 8.662 -12.937 34.481 1.00 45.19 145 LEU A N 1
ATOM 1110 C CA . LEU A 1 145 ? 9.348 -11.753 33.951 1.00 45.19 145 LEU A CA 1
ATOM 1111 C C . LEU A 1 145 ? 8.929 -11.488 32.486 1.00 45.19 145 LEU A C 1
ATOM 1113 O O . LEU A 1 145 ? 8.436 -12.392 31.811 1.00 45.19 145 LEU A O 1
ATOM 1117 N N . PRO A 1 146 ? 9.020 -10.226 32.025 1.00 48.00 146 PRO A N 1
ATOM 1118 C CA . PRO A 1 146 ? 7.976 -9.577 31.238 1.00 48.00 146 PRO A CA 1
ATOM 1119 C C . PRO A 1 146 ? 8.113 -9.757 29.723 1.00 48.00 146 PRO A C 1
ATOM 1121 O O . PRO A 1 146 ? 9.201 -9.891 29.167 1.00 48.00 146 PRO A O 1
ATOM 1124 N N . ALA A 1 147 ? 6.970 -9.654 29.042 1.00 48.28 147 ALA A N 1
ATOM 1125 C CA . ALA A 1 147 ? 6.892 -9.395 27.612 1.00 48.28 147 ALA A CA 1
ATOM 1126 C C . ALA A 1 147 ? 7.498 -8.012 27.310 1.00 48.28 147 ALA A C 1
ATOM 1128 O O . ALA A 1 147 ? 6.853 -6.987 27.511 1.00 48.28 147 ALA A O 1
ATOM 1129 N N . GLY A 1 148 ? 8.754 -7.983 26.866 1.00 48.69 148 GLY A N 1
ATOM 1130 C CA . GLY A 1 148 ? 9.440 -6.733 26.535 1.00 48.69 148 GLY A CA 1
ATOM 1131 C C . GLY A 1 148 ? 10.946 -6.880 26.340 1.00 48.69 148 GLY A C 1
ATOM 1132 O O . GLY A 1 148 ? 11.705 -6.081 26.874 1.00 48.69 148 GLY A O 1
ATOM 1133 N N . GLY A 1 149 ? 11.394 -7.913 25.623 1.00 35.09 149 GLY A N 1
ATOM 1134 C CA . GLY A 1 149 ? 12.785 -7.999 25.170 1.00 35.09 149 GLY A CA 1
ATOM 1135 C C . GLY A 1 149 ? 12.991 -7.199 23.872 1.00 35.09 149 GLY A C 1
ATOM 1136 O O . GLY A 1 149 ? 12.086 -7.205 23.030 1.00 35.09 149 GLY A O 1
ATOM 1137 N N . PRO A 1 150 ? 14.145 -6.531 23.671 1.00 42.72 150 PRO A N 1
ATOM 1138 C CA . PRO A 1 150 ? 14.491 -5.952 22.380 1.00 42.72 150 PRO A CA 1
ATOM 1139 C C . PRO A 1 150 ? 14.533 -7.066 21.332 1.00 42.72 150 PRO A C 1
ATOM 1141 O O . PRO A 1 150 ? 15.158 -8.108 21.535 1.00 42.72 150 PRO A O 1
ATOM 1144 N N . VAL A 1 151 ? 13.816 -6.864 20.227 1.00 49.72 151 VAL A N 1
ATOM 1145 C CA . VAL A 1 151 ? 13.857 -7.757 19.063 1.00 49.72 151 VAL A CA 1
ATOM 1146 C C . VAL A 1 151 ? 15.321 -7.873 18.619 1.00 49.72 151 VAL A C 1
ATOM 1148 O O . VAL A 1 151 ? 15.960 -6.830 18.486 1.00 49.72 151 VAL A O 1
ATOM 1151 N N . PRO A 1 152 ? 15.873 -9.082 18.401 1.00 45.78 152 PRO A N 1
ATOM 1152 C CA . PRO A 1 152 ? 17.243 -9.228 17.930 1.00 45.78 152 PRO A CA 1
ATOM 1153 C C . PRO A 1 152 ? 17.408 -8.491 16.597 1.00 45.78 152 PRO A C 1
ATOM 1155 O O . PRO A 1 152 ? 16.777 -8.818 15.585 1.00 45.78 152 PRO A O 1
ATOM 1158 N N . GLU A 1 153 ? 18.235 -7.456 16.649 1.00 48.84 153 GLU A N 1
ATOM 1159 C CA . GLU A 1 153 ? 18.680 -6.629 15.538 1.00 48.84 153 GLU A CA 1
ATOM 1160 C C . GLU A 1 153 ? 19.474 -7.534 14.584 1.00 48.84 153 GLU A C 1
ATOM 1162 O O . GLU A 1 153 ? 20.569 -7.985 14.906 1.00 48.84 153 GLU A O 1
ATOM 1167 N N . GLY A 1 154 ? 18.852 -7.931 13.468 1.00 52.69 154 GLY A N 1
ATOM 1168 C CA . GLY A 1 154 ? 19.459 -8.856 12.502 1.00 52.69 154 GLY A CA 1
ATOM 1169 C C . GLY A 1 154 ? 18.507 -9.855 11.840 1.00 52.69 154 GLY A C 1
ATOM 1170 O O . GLY A 1 154 ? 18.900 -10.525 10.887 1.00 52.69 154 GLY A O 1
ATOM 1171 N N . THR A 1 155 ? 17.244 -9.958 12.269 1.00 57.03 155 THR A N 1
ATOM 1172 C CA . THR A 1 155 ? 16.242 -10.646 11.435 1.00 57.03 155 THR A CA 1
ATOM 1173 C C . THR A 1 155 ? 15.779 -9.696 10.335 1.00 57.03 155 THR A C 1
ATOM 1175 O O . THR A 1 155 ? 15.218 -8.640 10.620 1.00 57.03 155 THR A O 1
ATOM 1178 N N . ALA A 1 156 ? 16.049 -10.042 9.073 1.00 69.12 156 ALA A N 1
ATOM 1179 C CA . ALA A 1 156 ? 15.541 -9.291 7.931 1.00 69.12 156 ALA A CA 1
ATOM 1180 C C . ALA A 1 156 ? 14.011 -9.208 8.042 1.00 69.12 156 ALA A C 1
ATOM 1182 O O . ALA A 1 156 ? 13.315 -10.215 7.893 1.00 69.12 156 ALA A O 1
ATOM 1183 N N . GLU A 1 157 ? 13.478 -8.026 8.360 1.00 85.31 157 GLU A N 1
ATOM 1184 C CA . GLU A 1 157 ? 12.033 -7.848 8.446 1.00 85.31 157 GLU A CA 1
ATOM 1185 C C . GLU A 1 157 ? 11.472 -7.827 7.030 1.00 85.31 157 GLU A C 1
ATOM 1187 O O . GLU A 1 157 ? 11.683 -6.875 6.274 1.00 85.31 157 GLU A O 1
ATOM 1192 N N . VAL A 1 158 ? 10.761 -8.892 6.667 1.00 90.38 158 VAL A N 1
ATOM 1193 C CA . VAL A 1 158 ? 10.083 -8.992 5.380 1.00 90.38 158 VAL A CA 1
ATOM 1194 C C . VAL A 1 158 ? 8.585 -8.856 5.603 1.00 90.38 158 VAL A C 1
ATOM 1196 O O . VAL A 1 158 ? 8.001 -9.565 6.423 1.00 90.38 158 VAL A O 1
ATOM 1199 N N . TYR A 1 159 ? 7.952 -7.963 4.852 1.00 92.38 159 TYR A N 1
ATOM 1200 C CA . TYR A 1 159 ? 6.500 -7.848 4.802 1.00 92.38 159 TYR A CA 1
ATOM 1201 C C . TYR A 1 159 ? 6.023 -8.215 3.407 1.00 92.38 159 TYR A C 1
ATOM 1203 O O . TYR A 1 159 ? 6.515 -7.686 2.411 1.00 92.38 159 TYR A O 1
ATOM 1211 N N . ARG A 1 160 ? 5.058 -9.125 3.335 1.00 93.62 160 ARG A N 1
ATOM 1212 C CA . ARG A 1 160 ? 4.298 -9.367 2.109 1.00 93.62 160 ARG A CA 1
ATOM 1213 C C . ARG A 1 160 ? 3.007 -8.597 2.236 1.00 93.62 160 ARG A C 1
ATOM 1215 O O . ARG A 1 160 ? 2.359 -8.678 3.279 1.00 93.62 160 ARG A O 1
ATOM 1222 N N . VAL A 1 161 ? 2.672 -7.839 1.208 1.00 94.50 161 VAL A N 1
ATOM 1223 C CA . VAL A 1 161 ? 1.532 -6.932 1.222 1.00 94.50 161 VAL A CA 1
ATOM 1224 C C . VAL A 1 161 ? 0.802 -7.060 -0.105 1.00 94.50 161 VAL A C 1
ATOM 1226 O O . VAL A 1 161 ? 1.428 -7.102 -1.162 1.00 94.50 161 VAL A O 1
ATOM 1229 N N . ALA A 1 162 ? -0.519 -7.085 -0.053 1.00 94.94 162 ALA A N 1
ATOM 1230 C CA . ALA A 1 162 ? -1.382 -6.942 -1.211 1.00 94.94 162 ALA A CA 1
ATOM 1231 C C . ALA A 1 162 ? -2.253 -5.698 -1.046 1.00 94.94 162 ALA A C 1
ATOM 1233 O O . ALA A 1 162 ? -2.665 -5.374 0.065 1.00 94.94 162 ALA A O 1
ATOM 1234 N N . GLN A 1 163 ? -2.518 -5.014 -2.154 1.00 93.44 163 GLN A N 1
ATOM 1235 C CA . GLN A 1 163 ? -3.316 -3.796 -2.246 1.00 93.44 163 GLN A CA 1
ATOM 1236 C C . GLN A 1 163 ? -4.562 -4.048 -3.108 1.00 93.44 163 GLN A C 1
ATOM 1238 O O . GLN A 1 163 ? -4.483 -4.737 -4.131 1.00 93.44 163 GLN A O 1
ATOM 1243 N N . SER A 1 164 ? -5.700 -3.467 -2.725 1.00 92.06 164 SER A N 1
ATOM 1244 C CA . SER A 1 164 ? -6.950 -3.522 -3.497 1.00 92.06 164 SER A CA 1
ATOM 1245 C C . SER A 1 164 ? -6.850 -2.732 -4.804 1.00 92.06 164 SER A C 1
ATOM 1247 O O . SER A 1 164 ? -6.015 -1.840 -4.964 1.00 92.06 164 SER A O 1
ATOM 1249 N N . GLY A 1 165 ? -7.719 -3.057 -5.762 1.00 88.12 165 GLY A N 1
ATOM 1250 C CA . GLY A 1 165 ? -7.874 -2.269 -6.989 1.00 88.12 165 GLY A CA 1
ATOM 1251 C C . GLY A 1 165 ? -8.757 -1.033 -6.813 1.00 88.12 165 GLY A C 1
ATOM 1252 O O . GLY A 1 165 ? -8.632 -0.092 -7.590 1.00 88.12 165 GLY A O 1
ATOM 1253 N N . ASP A 1 166 ? -9.614 -1.028 -5.793 1.00 87.25 166 ASP A N 1
ATOM 1254 C CA . ASP A 1 166 ? -10.605 0.008 -5.515 1.00 87.25 166 ASP A CA 1
ATOM 1255 C C . ASP A 1 166 ? -10.639 0.363 -4.012 1.00 87.25 166 ASP A C 1
ATOM 1257 O O . ASP A 1 166 ? -9.816 -0.107 -3.217 1.00 87.25 166 ASP A O 1
ATOM 1261 N N . ALA A 1 167 ? -11.577 1.224 -3.614 1.00 86.25 167 ALA A N 1
ATOM 1262 C CA . ALA A 1 167 ? -11.795 1.601 -2.217 1.00 86.25 167 ALA A CA 1
ATOM 1263 C C . ALA A 1 167 ? -12.405 0.481 -1.354 1.00 86.25 167 ALA A C 1
ATOM 1265 O O . ALA A 1 167 ? -12.628 0.681 -0.159 1.00 86.25 167 ALA A O 1
ATOM 1266 N N . THR A 1 168 ? -12.677 -0.691 -1.932 1.00 82.88 168 THR A N 1
ATOM 1267 C CA . THR A 1 168 ? -13.229 -1.835 -1.217 1.00 82.88 168 THR A CA 1
ATOM 1268 C C . THR A 1 168 ? -12.116 -2.797 -0.819 1.00 82.88 168 THR A C 1
ATOM 1270 O O . THR A 1 168 ? -11.137 -3.006 -1.534 1.00 82.88 168 THR A O 1
ATOM 1273 N N . CYS A 1 169 ? -12.264 -3.427 0.344 1.00 80.25 169 CYS A N 1
ATOM 1274 C CA . CYS A 1 169 ? -11.348 -4.488 0.760 1.00 80.25 169 CYS A CA 1
ATOM 1275 C C . CYS A 1 169 ? -11.748 -5.857 0.172 1.00 80.25 169 CYS A C 1
ATOM 1277 O O . CYS A 1 169 ? -11.270 -6.892 0.634 1.00 80.25 169 CYS A O 1
ATOM 1279 N N . ASN A 1 170 ? -12.646 -5.882 -0.821 1.00 78.75 170 ASN A N 1
ATOM 1280 C CA . ASN A 1 170 ? -13.155 -7.117 -1.404 1.00 78.75 170 ASN A CA 1
ATOM 1281 C C . ASN A 1 170 ? -12.039 -7.839 -2.172 1.00 78.75 170 ASN A C 1
ATOM 1283 O O . ASN A 1 170 ? -11.279 -7.221 -2.914 1.00 78.75 170 ASN A O 1
ATOM 1287 N N . GLY A 1 171 ? -11.938 -9.158 -1.999 1.00 73.19 171 GLY A N 1
ATOM 1288 C CA . GLY A 1 171 ? -10.934 -9.976 -2.690 1.00 73.19 171 GLY A CA 1
ATOM 1289 C C . GLY A 1 171 ? -9.531 -9.959 -2.068 1.00 73.19 171 GLY A C 1
ATOM 1290 O O . GLY A 1 171 ? -8.676 -10.718 -2.507 1.00 73.19 171 GLY A O 1
ATOM 1291 N N . LEU A 1 172 ? -9.284 -9.163 -1.021 1.00 80.12 172 LEU A N 1
ATOM 1292 C CA . LEU A 1 172 ? -8.025 -9.178 -0.263 1.00 80.12 172 LEU A CA 1
ATOM 1293 C C . LEU A 1 172 ? -8.070 -10.214 0.867 1.00 80.12 172 LEU A C 1
ATOM 1295 O O . LEU A 1 172 ? -8.080 -9.860 2.041 1.00 80.12 172 LEU A O 1
ATOM 1299 N N . PHE A 1 173 ? -8.089 -11.501 0.530 1.00 79.25 173 PHE A N 1
ATOM 1300 C CA . PHE A 1 173 ? -8.063 -12.566 1.545 1.00 79.25 173 PHE A CA 1
ATOM 1301 C C . PHE A 1 173 ? -6.642 -12.912 1.994 1.00 79.25 173 PHE A C 1
ATOM 1303 O O . PHE A 1 173 ? -6.420 -13.356 3.124 1.00 79.25 173 PHE A O 1
ATOM 1310 N N . SER A 1 174 ? -5.663 -12.683 1.118 1.00 83.06 174 SER A N 1
ATOM 1311 C CA . SER A 1 174 ? -4.262 -12.977 1.380 1.00 83.06 174 SER A CA 1
ATOM 1312 C C . SER A 1 174 ? -3.322 -11.915 0.798 1.00 83.06 174 SER A C 1
ATOM 1314 O O . SER A 1 174 ? -3.666 -11.234 -0.173 1.00 83.06 174 SER A O 1
ATOM 1316 N N . PRO A 1 175 ? -2.085 -11.806 1.319 1.00 81.12 175 PRO A N 1
ATOM 1317 C CA . PRO A 1 175 ? -1.039 -10.937 0.768 1.00 81.1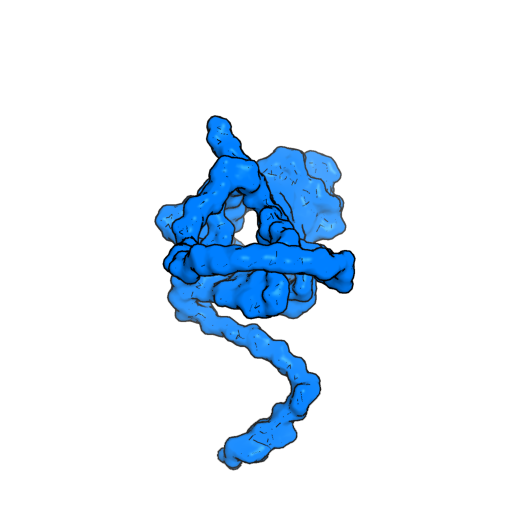2 175 PRO A CA 1
ATOM 1318 C C . PRO A 1 175 ? -0.589 -11.269 -0.668 1.00 81.12 175 PRO A C 1
ATOM 1320 O O . PRO A 1 175 ? 0.349 -10.644 -1.160 1.00 81.12 175 PRO A O 1
ATOM 1323 N N . MET A 1 176 ? -1.219 -12.246 -1.333 1.00 82.75 176 MET A N 1
ATOM 1324 C CA . MET A 1 176 ? -0.885 -12.709 -2.685 1.00 82.75 176 MET A CA 1
ATOM 1325 C C . MET A 1 176 ? -1.988 -12.443 -3.721 1.00 82.75 176 MET A C 1
ATOM 1327 O O . MET A 1 176 ? -1.733 -12.607 -4.910 1.00 82.75 176 MET A O 1
ATOM 1331 N N . GLU A 1 177 ? -3.184 -12.019 -3.304 1.00 80.56 177 GLU A N 1
ATOM 1332 C CA . GLU A 1 177 ? -4.384 -11.958 -4.164 1.00 80.56 177 GLU A CA 1
ATOM 1333 C C . GLU A 1 177 ? -4.877 -10.526 -4.452 1.00 80.56 177 GLU A C 1
ATOM 1335 O O . GLU A 1 177 ? -5.998 -10.323 -4.907 1.00 80.56 177 GLU A O 1
ATOM 1340 N N . GLY A 1 178 ? -4.051 -9.507 -4.202 1.00 82.44 178 GLY A N 1
ATOM 1341 C CA . GLY A 1 178 ? -4.401 -8.113 -4.503 1.00 82.44 178 GLY A CA 1
ATOM 1342 C C . GLY A 1 178 ? -4.207 -7.717 -5.968 1.00 82.44 178 GLY A C 1
ATOM 1343 O O . GLY A 1 178 ? -3.489 -8.370 -6.721 1.00 82.44 178 GLY A O 1
ATOM 1344 N N . SER A 1 179 ? -4.774 -6.562 -6.337 1.00 87.94 179 SER A N 1
ATOM 1345 C CA . SER A 1 179 ? -4.524 -5.888 -7.626 1.00 87.94 179 SER A CA 1
ATOM 1346 C C . SER A 1 179 ? -3.041 -5.557 -7.812 1.00 87.94 179 SER A C 1
ATOM 1348 O O . SER A 1 179 ? -2.479 -5.680 -8.902 1.00 87.94 179 SER A O 1
ATOM 1350 N N . ARG A 1 180 ? -2.383 -5.176 -6.713 1.00 90.94 180 ARG A N 1
ATOM 1351 C CA . ARG A 1 180 ? -0.930 -5.053 -6.643 1.00 90.94 180 ARG A CA 1
ATOM 1352 C C . ARG A 1 180 ? -0.432 -5.874 -5.470 1.00 90.94 180 ARG A C 1
ATOM 1354 O O . ARG A 1 180 ? -0.976 -5.774 -4.373 1.00 90.94 180 ARG A O 1
ATOM 1361 N N . THR A 1 181 ? 0.617 -6.652 -5.682 1.00 93.75 181 THR A N 1
ATOM 1362 C CA . THR A 1 181 ? 1.320 -7.344 -4.598 1.00 93.75 181 THR A CA 1
ATOM 1363 C C . THR A 1 181 ? 2.718 -6.775 -4.470 1.00 93.75 181 THR A C 1
ATOM 1365 O O . THR A 1 181 ? 3.331 -6.358 -5.452 1.00 93.75 181 THR A O 1
ATOM 1368 N N . MET A 1 182 ? 3.220 -6.706 -3.246 1.00 94.38 182 MET A N 1
ATOM 1369 C CA . MET A 1 182 ? 4.526 -6.145 -2.950 1.00 94.38 182 MET A CA 1
ATOM 1370 C C . MET A 1 182 ? 5.213 -6.924 -1.834 1.00 94.38 182 MET A C 1
ATOM 1372 O O . MET A 1 182 ? 4.587 -7.470 -0.925 1.00 94.38 182 MET A O 1
ATOM 1376 N N . THR A 1 183 ? 6.536 -6.984 -1.918 1.00 94.31 183 THR A N 1
ATOM 1377 C CA . THR A 1 183 ? 7.383 -7.559 -0.874 1.00 94.31 183 THR A CA 1
ATOM 1378 C C . THR A 1 183 ? 8.341 -6.487 -0.397 1.00 94.31 183 THR A C 1
ATOM 1380 O O . THR A 1 183 ? 9.269 -6.134 -1.126 1.00 94.31 183 THR A O 1
ATOM 1383 N N . LEU A 1 184 ? 8.104 -5.985 0.813 1.00 93.62 184 LEU A N 1
ATOM 1384 C CA . LEU A 1 184 ? 8.951 -5.013 1.490 1.00 93.62 184 LEU A CA 1
ATOM 1385 C C . LEU A 1 184 ? 10.015 -5.763 2.282 1.00 93.62 184 LEU A C 1
ATOM 1387 O O . LEU A 1 184 ? 9.737 -6.776 2.926 1.00 93.62 184 LEU A O 1
ATOM 1391 N N . ARG A 1 185 ? 11.235 -5.247 2.246 1.00 92.12 185 ARG A N 1
ATOM 1392 C CA . ARG A 1 185 ? 12.385 -5.780 2.960 1.00 92.12 185 ARG A CA 1
ATOM 1393 C C . ARG A 1 185 ? 13.082 -4.639 3.675 1.00 92.12 185 ARG A C 1
ATOM 1395 O O . ARG A 1 185 ? 13.553 -3.688 3.045 1.00 92.12 185 ARG A O 1
ATOM 1402 N N . LYS A 1 186 ? 13.177 -4.764 4.994 1.00 86.81 186 LYS A N 1
ATOM 1403 C CA . LYS A 1 186 ? 14.064 -3.936 5.802 1.00 86.81 186 LYS A CA 1
ATOM 1404 C C . LYS A 1 186 ? 15.483 -4.464 5.633 1.00 86.81 186 LYS A C 1
ATOM 1406 O O . LYS A 1 186 ? 15.786 -5.570 6.075 1.00 86.81 186 LYS A O 1
ATOM 1411 N N . GLY A 1 187 ? 16.311 -3.709 4.920 1.00 68.94 187 GLY A N 1
ATOM 1412 C CA . GLY A 1 187 ? 17.751 -3.942 4.858 1.00 68.94 187 GLY A CA 1
ATOM 1413 C C . GLY A 1 187 ? 18.464 -3.075 5.888 1.00 68.94 187 GLY A C 1
ATOM 1414 O O . GLY A 1 187 ? 17.946 -2.024 6.265 1.00 68.94 187 GLY A O 1
ATOM 1415 N N . GLU A 1 188 ? 19.652 -3.494 6.324 1.00 51.84 188 GLU A N 1
ATOM 1416 C CA . GLU A 1 188 ? 20.615 -2.556 6.900 1.00 51.84 188 GLU A CA 1
ATOM 1417 C C . GLU A 1 188 ? 20.875 -1.477 5.845 1.00 51.84 188 GLU A C 1
ATOM 1419 O O . GLU A 1 188 ? 21.380 -1.767 4.757 1.00 51.84 188 GLU A O 1
ATOM 1424 N N . SER A 1 189 ? 20.465 -0.240 6.125 1.00 41.09 189 SER A N 1
ATOM 1425 C CA . SER A 1 189 ? 20.958 0.912 5.378 1.00 41.09 189 SER A CA 1
ATOM 1426 C C . SER A 1 189 ? 22.479 0.901 5.512 1.00 41.09 189 SER A C 1
ATOM 1428 O O . SER A 1 189 ? 22.987 1.063 6.622 1.00 41.09 189 SER A O 1
ATOM 1430 N N . ARG A 1 190 ? 23.187 0.622 4.417 1.00 35.38 190 ARG A N 1
ATOM 1431 C CA . ARG A 1 190 ? 24.646 0.727 4.378 1.00 35.38 190 ARG A CA 1
ATOM 1432 C C . ARG A 1 190 ? 25.091 2.176 4.493 1.00 35.38 190 ARG A C 1
ATOM 1434 O O . ARG A 1 190 ? 24.411 3.032 3.883 1.00 35.38 190 ARG A O 1
#

Secondary structure (DSSP, 8-state):
--HHHHHTTS-TTPPPPP---TTPPP---SS-SSEEEEEESSS-EEEEEEEEEEE-SSTTEEEEEE---TTSTT---EEEEEEEEEEEEETTEEEEEEEEE-TT--SHHHHEEEEEEEEET-------------------------S-PPP-TTS--EEEEEE-SSSS-TT-SSTTSSSEEEEEE-----

pLDDT: mean 78.77, std 18.74, range [33.09, 95.94]

Organism: NCBI:txid300112

Sequence (190 aa):
NSLASLCSYITGDALLYSMFREEAPPVACPFRGPMTFSYNRGHGTCSNPPSNVDTCTDDSRLLFKYQACPDVPASESAVEELECLATWKEGSSRYLVGRLHHGHASSNEDRYRCFVYEKAGQQTVQSNLNRAAMGMGTMDHEVALPAGGPVPEGTAEVYRVAQSGDATCNGLFSPMEGSRTMTLRKGESR

InterPro domains:
  IPR055470 Domain of unknown function DUF7042 [PF23069] (26-123)

Foldseek 3Di:
DDPVVVVVVDDPPDDDFDDDDPPADFDADPDADFWWKWKDQPQDIRPVPTWGKHQDVDRQKIKTFFDADPPTPPGDGDIKMWGWGDWDDDDQKIKTKIFIDDPPCPDQFRGIKMKIKHWPFPPPPDDDPPDDDDDDDDDDDDDDDDDDDPDPPPGWTKMKMAMAPTNGCPQPPDSVGHSMIMIITDDPPD

Radius of gyration: 21.73 Å; chains: 1; bounding box: 65×56×62 Å